Protein AF-A0A935EC02-F1 (afdb_monomer)

Nearest PDB structures (foldseek):
  7a0g-assembly1_HHH  TM=3.253E-01  e=3.287E+00  Serratia marcescens
  6h2f-assembly1_G  TM=3.301E-01  e=6.865E+00  Aeromonas hydrophila subsp. hydrophila AL09-71
  6grj-assembly1_C  TM=3.210E-01  e=6.865E+00  Aeromonas hydrophila
  6grj-assembly1_E  TM=2.570E-01  e=4.869E+00  Aeromonas hydrophila

Sequence (219 aa):
MSETTPDALFGVDVDRAKDALEWLWDHRDEIAHVAETLPSLLDSAGNSITAAGGGAHTAADLLIGTPERPGAKGLAEVAAKTLRSCEKELAELHELLDDLADRLDAINLPGVGTVFDQAAGKLRDGSARVDRVADGMHGVASTLTQLGGSLGEAAGGLRNAGDHLTDTGTTLRSLLADTPTAARTTTTRARPKPAPKAAPKAAAAGSVGSIGELLEQSD

Solvent-accessible surface area (backbone atoms only — not comparable to full-atom values): 12322 Å² total; per-residue (Å²): 133,84,84,79,77,77,72,61,68,90,83,45,59,56,67,61,52,46,52,52,48,52,49,47,61,75,42,41,67,60,50,49,50,47,67,65,46,48,58,60,51,39,44,52,49,14,51,50,35,27,50,50,8,53,48,26,37,51,54,16,36,52,25,54,25,52,102,90,42,77,10,56,20,45,51,26,45,50,52,20,52,51,33,55,50,51,30,50,55,38,51,53,49,32,53,53,32,48,55,49,20,54,54,34,63,66,52,82,48,92,95,50,42,72,60,32,49,52,50,21,51,52,30,50,57,47,30,62,49,42,51,55,50,28,54,50,33,48,54,50,21,50,51,27,44,51,48,23,50,55,33,46,53,52,20,51,52,28,34,54,52,10,51,54,29,31,52,50,11,49,49,45,39,45,61,58,71,70,48,79,74,76,78,83,84,75,92,75,83,92,87,84,88,82,82,90,83,81,85,87,82,88,85,92,87,80,84,91,80,81,88,83,88,89,88,82,83,90,133

Foldseek 3Di:
DDDDDQDCDPVDRVVVVVVVVVVCVVCVVVVVVCVVCVLVVLLVLLVVLLVLLVVLLVLLCQLQHDPVGGHLLSVLLVLLVVLLVVLVVLVVVLVVLQVQLVVLCVPDDPPCNVVSPVSSVVSNVVSVVSNVVSVVSNVSSVVSNVVSVVSNVSSVVSNVSSVVSNVSSVVSVVVSVPPPDPDPDDDDDDDDDDDDDDDDDDDDDDDDDDDDDDDDDDD

Radius of gyration: 40.29 Å; Cα contacts (8 Å, |Δi|>4): 163; chains: 1; bounding box: 96×38×130 Å

Secondary structure (DSSP, 8-state):
--------STTS-HHHHHHHHHHHHHTHHHHHHHHHHHHHHHHHHHHHHHHHHHHHHHHHHHHHEETTEE-HHHHHHHHHHHHHHHHHHHHHHHHHHHHHHHHHHT---TTTHHHHHHHHHHHHHHHHHHHHHHHHHHHHHHHHHHHHHHHHHHHHHHHHHHHHHHHHHHHHHHHHHSS---------------PPPPPPP-------------S----

Structure (mmCIF, N/CA/C/O backbone):
data_AF-A0A935EC02-F1
#
_entry.id   AF-A0A935EC02-F1
#
loop_
_atom_site.group_PDB
_atom_site.id
_atom_site.type_symbol
_atom_site.label_atom_id
_atom_site.label_alt_id
_atom_site.label_comp_id
_atom_site.label_asym_id
_atom_site.label_entity_id
_atom_site.label_seq_id
_atom_site.pdbx_PDB_ins_code
_atom_site.Cartn_x
_atom_site.Cartn_y
_atom_site.Cartn_z
_atom_site.occupancy
_atom_site.B_iso_or_equiv
_atom_site.auth_seq_id
_atom_site.auth_comp_id
_atom_site.auth_asym_id
_atom_site.auth_atom_id
_atom_site.pdbx_PDB_model_num
ATOM 1 N N . MET A 1 1 ? 9.956 -2.133 -82.306 1.00 39.41 1 MET A N 1
ATOM 2 C CA . MET A 1 1 ? 10.986 -1.364 -81.577 1.00 39.41 1 MET A CA 1
ATOM 3 C C . MET A 1 1 ? 11.121 -2.047 -80.235 1.00 39.41 1 MET A C 1
ATOM 5 O O . MET A 1 1 ? 10.101 -2.277 -79.606 1.00 39.41 1 MET A O 1
ATOM 9 N N . SER A 1 2 ? 12.321 -2.537 -79.947 1.00 43.03 2 SER A N 1
ATOM 10 C CA . SER A 1 2 ? 12.592 -3.607 -78.987 1.00 43.03 2 SER A CA 1
ATOM 11 C C . SER A 1 2 ? 12.220 -3.254 -77.549 1.00 43.03 2 SER A C 1
ATOM 13 O O . SER A 1 2 ? 12.630 -2.214 -77.043 1.00 43.03 2 SER A O 1
ATOM 15 N N . GLU A 1 3 ? 11.485 -4.160 -76.905 1.00 46.66 3 GLU A N 1
ATOM 16 C CA . GLU A 1 3 ? 11.366 -4.265 -75.453 1.00 46.66 3 GLU A CA 1
ATOM 17 C C . GLU A 1 3 ? 12.735 -4.644 -74.874 1.00 46.66 3 GLU A C 1
ATOM 19 O O . GLU A 1 3 ? 13.256 -5.729 -75.128 1.00 46.66 3 GLU A O 1
ATOM 24 N N . THR A 1 4 ? 13.344 -3.732 -74.123 1.00 48.00 4 THR A N 1
ATOM 25 C CA . THR A 1 4 ? 14.482 -4.019 -73.247 1.00 48.00 4 THR A CA 1
ATOM 26 C C . THR A 1 4 ? 13.940 -4.560 -71.931 1.00 48.00 4 THR A C 1
ATOM 28 O O . THR A 1 4 ? 13.484 -3.800 -71.080 1.00 48.00 4 THR A O 1
ATOM 31 N N . THR A 1 5 ? 13.963 -5.881 -71.775 1.00 52.72 5 THR A N 1
ATOM 32 C CA . THR A 1 5 ? 13.864 -6.544 -70.471 1.00 52.72 5 THR A CA 1
ATOM 33 C C . THR A 1 5 ? 15.008 -6.059 -69.576 1.00 52.72 5 THR A C 1
ATOM 35 O O . THR A 1 5 ? 16.161 -6.217 -69.985 1.00 52.72 5 THR A O 1
ATOM 38 N N . PRO A 1 6 ? 14.734 -5.474 -68.396 1.00 55.28 6 PRO A N 1
ATOM 39 C CA . PRO A 1 6 ? 15.788 -5.102 -67.466 1.00 55.28 6 PRO A CA 1
ATOM 40 C C . PRO A 1 6 ? 16.485 -6.365 -66.949 1.00 55.28 6 PRO A C 1
ATOM 42 O O . PRO A 1 6 ? 15.837 -7.355 -66.599 1.00 55.28 6 PRO A O 1
ATOM 45 N N . ASP A 1 7 ? 17.816 -6.321 -66.962 1.00 53.62 7 ASP A N 1
ATOM 46 C CA . ASP A 1 7 ? 18.735 -7.349 -66.479 1.00 53.62 7 ASP A CA 1
ATOM 47 C C . ASP A 1 7 ? 18.446 -7.694 -65.009 1.00 53.62 7 ASP A C 1
ATOM 49 O O . ASP A 1 7 ? 18.974 -7.089 -64.077 1.00 53.62 7 ASP A O 1
ATOM 53 N N . ALA A 1 8 ? 17.605 -8.701 -64.784 1.00 51.19 8 ALA A N 1
ATOM 54 C CA . ALA A 1 8 ? 17.437 -9.325 -63.482 1.00 51.19 8 ALA A CA 1
ATOM 55 C C . ALA A 1 8 ? 18.553 -10.360 -63.274 1.00 51.19 8 ALA A C 1
ATOM 57 O O . ALA A 1 8 ? 18.361 -11.561 -63.481 1.00 51.19 8 ALA A O 1
ATOM 58 N N . LEU A 1 9 ? 19.733 -9.910 -62.846 1.00 48.25 9 LEU A N 1
ATOM 59 C CA . LEU A 1 9 ? 20.768 -10.812 -62.346 1.00 48.25 9 LEU A CA 1
ATOM 60 C C . LEU A 1 9 ? 20.447 -11.133 -60.870 1.00 48.25 9 LEU A C 1
ATOM 62 O O . LEU A 1 9 ? 20.555 -10.274 -60.002 1.00 48.25 9 LEU A O 1
ATOM 66 N N . PHE A 1 10 ? 20.029 -12.372 -60.585 1.00 57.50 10 PHE A N 1
ATOM 67 C CA . PHE A 1 10 ? 19.713 -12.899 -59.238 1.00 57.50 10 PHE A CA 1
ATOM 68 C C . PHE A 1 10 ? 18.436 -12.380 -58.542 1.00 57.50 10 PHE A C 1
ATOM 70 O O . PHE A 1 10 ? 18.301 -12.523 -57.329 1.00 57.50 10 PHE A O 1
ATOM 77 N N . GLY A 1 11 ? 17.465 -11.831 -59.281 1.00 60.34 11 GLY A N 1
ATOM 78 C CA . GLY A 1 11 ? 16.185 -11.379 -58.701 1.00 60.34 11 GLY A CA 1
ATOM 79 C C . GLY A 1 11 ? 16.284 -10.091 -57.874 1.00 60.34 11 GLY A C 1
ATOM 80 O O . GLY A 1 11 ? 15.315 -9.698 -57.228 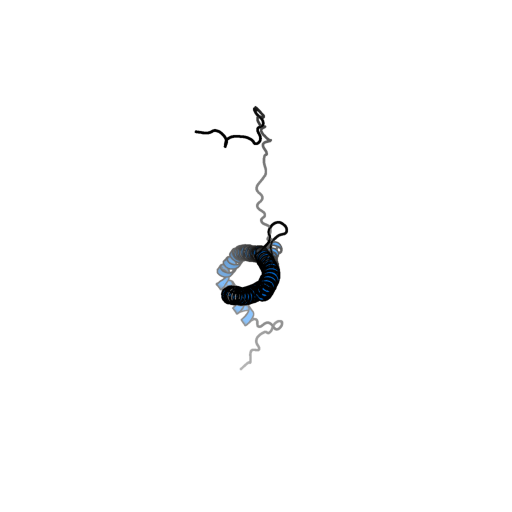1.00 60.34 11 GLY A O 1
ATOM 81 N N . VAL A 1 12 ? 17.441 -9.428 -57.918 1.00 65.94 12 VAL A N 1
ATOM 82 C CA . VAL A 1 12 ? 17.651 -8.079 -57.396 1.00 65.94 12 VAL A CA 1
ATOM 83 C C . VAL A 1 12 ? 17.699 -7.133 -58.587 1.00 65.94 12 VAL A C 1
ATOM 85 O O . VAL A 1 12 ? 18.470 -7.335 -59.522 1.00 65.94 12 VAL A O 1
ATOM 88 N N . ASP A 1 13 ? 16.837 -6.124 -58.558 1.00 84.12 13 ASP A N 1
ATOM 89 C CA . ASP A 1 13 ? 16.778 -5.072 -59.564 1.00 84.12 13 ASP A CA 1
ATOM 90 C C . ASP A 1 13 ? 18.067 -4.232 -59.497 1.00 84.12 13 ASP A C 1
ATOM 92 O O . ASP A 1 13 ? 18.371 -3.613 -58.471 1.00 84.12 13 ASP A O 1
ATOM 96 N N . VAL A 1 14 ? 18.870 -4.286 -60.562 1.00 80.44 14 VAL A N 1
ATOM 97 C CA . VAL A 1 14 ? 20.208 -3.676 -60.631 1.00 80.44 14 VAL A CA 1
ATOM 98 C C . VAL A 1 14 ? 20.132 -2.151 -60.563 1.00 80.44 14 VAL A C 1
ATOM 100 O O . VAL A 1 14 ? 21.032 -1.527 -59.996 1.00 80.44 14 VAL A O 1
ATOM 103 N N . ASP A 1 15 ? 19.055 -1.553 -61.073 1.00 84.56 15 ASP A N 1
ATOM 104 C CA . ASP A 1 15 ? 18.846 -0.108 -61.006 1.00 84.56 15 ASP A CA 1
ATOM 105 C C . ASP A 1 15 ? 18.498 0.305 -59.572 1.00 84.56 15 ASP A C 1
ATOM 107 O O . ASP A 1 15 ? 19.120 1.206 -59.016 1.00 84.56 15 ASP A O 1
ATOM 111 N N . ARG A 1 16 ? 17.653 -0.471 -58.883 1.00 78.38 16 ARG A N 1
ATOM 112 C CA . ARG A 1 16 ? 17.366 -0.259 -57.453 1.00 78.38 16 ARG A CA 1
ATOM 113 C C . ARG A 1 16 ? 18.595 -0.444 -56.558 1.00 78.38 16 ARG A C 1
ATOM 115 O O . ARG A 1 16 ? 18.730 0.235 -55.540 1.00 78.38 16 ARG A O 1
ATOM 122 N N . ALA A 1 17 ? 19.481 -1.379 -56.903 1.00 81.31 17 ALA A N 1
ATOM 123 C CA . ALA A 1 17 ? 20.734 -1.587 -56.183 1.00 81.31 17 ALA A CA 1
ATOM 124 C C . ALA A 1 17 ? 21.715 -0.421 -56.391 1.00 81.31 17 ALA A C 1
ATOM 126 O O . ALA A 1 17 ? 22.401 -0.034 -55.445 1.00 81.31 17 ALA A O 1
ATOM 127 N N . LYS A 1 18 ? 21.761 0.159 -57.598 1.00 85.69 18 LYS A N 1
ATOM 128 C CA . LYS A 1 18 ? 22.534 1.375 -57.884 1.00 85.69 18 LYS A CA 1
ATOM 129 C C . LYS A 1 18 ? 21.981 2.583 -57.146 1.00 85.69 18 LYS A C 1
ATOM 131 O O . LYS A 1 18 ? 22.763 3.249 -56.482 1.00 85.69 18 LYS A O 1
ATOM 136 N N . ASP A 1 19 ? 20.670 2.799 -57.178 1.00 87.38 19 ASP A N 1
ATOM 137 C CA . ASP A 1 19 ? 20.026 3.907 -56.467 1.00 87.38 19 ASP A CA 1
ATOM 138 C C . ASP A 1 19 ? 20.286 3.825 -54.955 1.00 87.38 19 ASP A C 1
ATOM 140 O O . ASP A 1 19 ? 20.611 4.821 -54.312 1.00 87.38 19 ASP A O 1
ATOM 144 N N . ALA A 1 20 ? 20.211 2.622 -54.372 1.00 81.12 20 ALA A N 1
ATOM 145 C CA . ALA A 1 20 ? 20.528 2.405 -52.962 1.00 81.12 20 ALA A CA 1
ATOM 146 C C . ALA A 1 20 ? 22.015 2.639 -52.646 1.00 81.12 20 ALA A C 1
ATOM 148 O O . ALA A 1 20 ? 22.341 3.145 -51.572 1.00 81.12 20 ALA A O 1
ATOM 149 N N . LEU A 1 21 ? 22.917 2.271 -53.561 1.00 85.69 21 LEU A N 1
ATOM 150 C CA . LEU A 1 21 ? 24.354 2.485 -53.405 1.00 85.69 21 LEU A CA 1
ATOM 151 C C . LEU A 1 21 ? 24.722 3.966 -53.540 1.00 85.69 21 LEU A C 1
ATOM 153 O O . LEU A 1 21 ? 25.536 4.460 -52.766 1.00 85.69 21 LEU A O 1
ATOM 157 N N . GLU A 1 22 ? 24.120 4.669 -54.496 1.00 88.62 22 GLU A N 1
ATOM 158 C CA . GLU A 1 22 ? 24.302 6.103 -54.704 1.00 88.62 22 GLU A CA 1
ATOM 159 C C . GLU A 1 22 ? 23.750 6.883 -53.510 1.00 88.62 22 GLU A C 1
ATOM 161 O O . GLU A 1 22 ? 24.447 7.732 -52.966 1.00 88.62 22 GLU A O 1
ATOM 166 N N . TRP A 1 23 ? 22.581 6.492 -52.995 1.00 86.69 23 TRP A N 1
ATOM 167 C CA . TRP A 1 23 ? 22.038 7.027 -51.749 1.00 86.69 23 TRP A CA 1
ATOM 168 C C . TRP A 1 23 ? 22.957 6.768 -50.546 1.00 86.69 23 TRP A C 1
ATOM 170 O O . TRP A 1 23 ? 23.248 7.695 -49.794 1.00 86.69 23 TRP A O 1
ATOM 180 N N . LEU A 1 24 ? 23.458 5.537 -50.370 1.00 86.88 24 LEU A N 1
ATOM 181 C CA . LEU A 1 24 ? 24.391 5.184 -49.289 1.00 86.88 24 LEU A CA 1
ATOM 182 C C . LEU A 1 24 ? 25.683 6.004 -49.377 1.00 86.88 24 LEU A C 1
ATOM 184 O O . LEU A 1 24 ? 26.244 6.396 -48.357 1.00 86.88 24 LEU A O 1
ATOM 188 N N . TRP A 1 25 ? 26.161 6.243 -50.597 1.00 88.62 25 TRP A N 1
ATOM 189 C CA . TRP A 1 25 ? 27.352 7.037 -50.853 1.00 88.62 25 TRP A CA 1
ATOM 190 C C . TRP A 1 25 ? 27.125 8.521 -50.549 1.00 88.62 25 TRP A C 1
ATOM 192 O O . TRP A 1 25 ? 27.979 9.148 -49.920 1.00 88.62 25 TRP A O 1
ATOM 202 N N . ASP A 1 26 ? 25.965 9.052 -50.933 1.00 92.62 26 ASP A N 1
ATOM 203 C CA . ASP A 1 26 ? 25.546 10.431 -50.665 1.00 92.62 26 ASP A CA 1
ATOM 204 C C . ASP A 1 26 ? 25.340 10.676 -49.157 1.00 92.62 26 ASP A C 1
ATOM 206 O O . ASP A 1 26 ? 25.728 11.713 -48.628 1.00 92.62 26 ASP A O 1
ATOM 210 N N . HIS A 1 27 ? 24.861 9.663 -48.423 1.00 91.94 27 HIS A N 1
ATOM 211 C CA . HIS A 1 27 ? 24.623 9.722 -46.972 1.00 91.94 27 HIS A CA 1
ATOM 212 C C . HIS A 1 27 ? 25.764 9.109 -46.140 1.00 91.94 27 HIS A C 1
ATOM 214 O O . HIS A 1 27 ? 25.619 8.912 -44.931 1.00 91.94 27 HIS A O 1
ATOM 220 N N . ARG A 1 28 ? 26.921 8.800 -46.746 1.00 89.69 28 ARG A N 1
ATOM 221 C CA . ARG A 1 28 ? 28.014 8.064 -46.077 1.00 89.69 28 ARG A CA 1
ATOM 222 C C . ARG A 1 28 ? 28.512 8.751 -44.805 1.00 89.69 28 ARG A C 1
ATOM 224 O O . ARG A 1 28 ? 28.850 8.074 -43.838 1.00 89.69 28 ARG A O 1
ATOM 231 N N . ASP A 1 29 ? 28.548 10.082 -44.811 1.00 87.81 29 ASP A N 1
ATOM 232 C CA . ASP A 1 29 ? 29.048 10.884 -43.694 1.00 87.81 29 ASP A CA 1
ATOM 233 C C . ASP A 1 29 ? 28.026 10.910 -42.536 1.00 87.81 29 ASP A C 1
ATOM 235 O O . ASP A 1 29 ? 28.409 10.832 -41.369 1.00 87.81 29 ASP A O 1
ATOM 239 N N . GLU A 1 30 ? 26.722 10.901 -42.838 1.00 88.69 30 GLU A N 1
ATOM 240 C CA . GLU A 1 30 ? 25.654 10.762 -41.836 1.00 88.69 30 GLU A CA 1
ATOM 241 C C . GLU A 1 30 ? 25.633 9.356 -41.228 1.00 88.69 30 GLU A C 1
ATOM 243 O O . GLU A 1 30 ? 25.519 9.198 -40.012 1.00 88.69 30 GLU A O 1
ATOM 248 N N . ILE A 1 31 ? 25.804 8.326 -42.060 1.00 86.38 31 ILE A N 1
ATOM 249 C CA . ILE A 1 31 ? 25.878 6.930 -41.615 1.00 86.38 31 ILE A CA 1
ATOM 250 C C . ILE A 1 31 ? 27.116 6.711 -40.743 1.00 86.38 31 ILE A C 1
ATOM 252 O O . ILE A 1 31 ? 27.020 6.045 -39.713 1.00 86.38 31 ILE A O 1
ATOM 256 N N . ALA A 1 32 ? 28.258 7.301 -41.106 1.00 85.62 32 ALA A N 1
ATOM 257 C CA . ALA A 1 32 ? 29.463 7.278 -40.283 1.00 85.62 32 ALA A CA 1
ATOM 258 C C . ALA A 1 32 ? 29.223 7.958 -38.927 1.00 85.62 32 ALA A C 1
ATOM 260 O O . ALA A 1 32 ? 29.520 7.374 -37.887 1.00 85.62 32 ALA A O 1
ATOM 261 N N . HIS A 1 33 ? 28.589 9.134 -38.918 1.00 88.50 33 HIS A N 1
ATOM 262 C CA . HIS A 1 33 ? 28.253 9.840 -37.683 1.00 88.50 33 HIS A CA 1
ATOM 263 C C . HIS A 1 33 ? 27.292 9.036 -36.791 1.00 88.50 33 HIS A C 1
ATOM 265 O O . HIS A 1 33 ? 27.469 8.971 -35.572 1.00 88.50 33 HIS A O 1
ATOM 271 N N . VAL A 1 34 ? 26.274 8.392 -37.370 1.00 85.81 34 VAL A N 1
ATOM 272 C CA . VAL A 1 34 ? 25.363 7.508 -36.629 1.00 85.81 34 VAL A CA 1
ATOM 273 C C . VAL A 1 34 ? 26.120 6.299 -36.088 1.00 85.81 34 VAL A C 1
ATOM 275 O O . VAL A 1 34 ? 25.976 5.997 -34.911 1.00 85.81 34 VAL A O 1
ATOM 278 N N . ALA A 1 35 ? 26.968 5.645 -36.881 1.00 84.94 35 ALA A N 1
ATOM 279 C CA . ALA A 1 35 ? 27.766 4.507 -36.425 1.00 84.94 35 ALA A CA 1
ATOM 280 C C . ALA A 1 35 ? 28.731 4.872 -35.278 1.00 84.94 35 ALA A C 1
ATOM 282 O O . ALA A 1 35 ? 28.966 4.049 -34.395 1.00 84.94 35 ALA A O 1
ATOM 283 N N . GLU A 1 36 ? 29.247 6.103 -35.250 1.00 88.94 36 GLU A N 1
ATOM 284 C CA . GLU A 1 36 ? 30.093 6.615 -34.165 1.00 88.94 36 GLU A CA 1
ATOM 285 C C . GLU A 1 36 ? 29.292 7.001 -32.912 1.00 88.94 36 GLU A C 1
ATOM 287 O O . GLU A 1 36 ? 29.730 6.757 -31.785 1.00 88.94 36 GLU A O 1
ATOM 292 N N . THR A 1 37 ? 28.103 7.582 -33.087 1.00 90.38 37 THR A N 1
ATOM 293 C CA . THR A 1 37 ? 27.307 8.136 -31.978 1.00 90.38 37 THR A CA 1
ATOM 294 C C . THR A 1 37 ? 26.403 7.087 -31.330 1.00 90.38 37 THR A C 1
ATOM 296 O O . THR A 1 37 ? 26.196 7.103 -30.113 1.00 90.38 37 THR A O 1
ATOM 299 N N . LEU A 1 38 ? 25.882 6.145 -32.117 1.00 90.62 38 LEU A N 1
ATOM 300 C CA . LEU A 1 38 ? 24.922 5.127 -31.696 1.00 90.62 38 LEU A CA 1
ATOM 301 C C . LEU A 1 38 ? 25.433 4.253 -30.542 1.00 90.62 38 LEU A C 1
ATOM 303 O O . LEU A 1 38 ? 24.661 4.052 -29.605 1.00 90.62 38 LEU A O 1
ATOM 307 N N . PRO A 1 39 ? 26.712 3.825 -30.502 1.00 90.06 39 PRO A N 1
ATOM 308 C CA . PRO A 1 39 ? 27.253 3.127 -29.346 1.00 90.06 39 PRO A CA 1
ATOM 309 C C . PRO A 1 39 ? 27.133 3.932 -28.043 1.00 90.06 39 PRO A C 1
ATOM 311 O O . PRO A 1 39 ? 26.668 3.425 -27.024 1.00 90.06 39 PRO A O 1
ATOM 314 N N . SER A 1 40 ? 27.489 5.218 -28.075 1.00 91.25 40 SER A N 1
ATOM 315 C CA . SER A 1 40 ? 27.428 6.074 -26.884 1.00 91.25 40 SER A CA 1
ATOM 316 C C . SER A 1 40 ? 25.989 6.327 -26.415 1.00 91.25 40 SER A C 1
ATOM 318 O O . SER A 1 40 ? 25.716 6.336 -25.214 1.00 91.25 40 SER A O 1
ATOM 320 N N . LEU A 1 41 ? 25.048 6.466 -27.357 1.00 92.31 41 LEU A N 1
ATOM 321 C CA . LEU A 1 41 ? 23.626 6.623 -27.057 1.00 92.31 41 LEU A CA 1
ATOM 322 C C . LEU A 1 41 ? 23.032 5.345 -26.472 1.00 92.31 41 LEU A C 1
ATOM 324 O O . LEU A 1 41 ? 22.267 5.424 -25.516 1.00 92.31 41 LEU A O 1
ATOM 328 N N . LEU A 1 42 ? 23.392 4.181 -27.014 1.00 92.19 42 LEU A N 1
ATOM 329 C CA . LEU A 1 42 ? 22.893 2.892 -26.545 1.00 92.19 42 LEU A CA 1
ATOM 330 C C . LEU A 1 42 ? 23.438 2.556 -25.149 1.00 92.19 42 LEU A C 1
ATOM 332 O O . LEU A 1 42 ? 22.700 2.027 -24.319 1.00 92.19 42 LEU A O 1
ATOM 336 N N . ASP A 1 43 ? 24.683 2.942 -24.853 1.00 91.56 43 ASP A N 1
ATOM 337 C CA . ASP A 1 43 ? 25.281 2.776 -23.525 1.00 91.56 43 ASP A CA 1
ATOM 338 C C . ASP A 1 43 ? 24.621 3.712 -22.505 1.00 91.56 43 ASP A C 1
ATOM 340 O O . ASP A 1 43 ? 24.196 3.285 -21.429 1.00 91.56 43 ASP A O 1
ATOM 344 N N . SER A 1 44 ? 24.436 4.985 -22.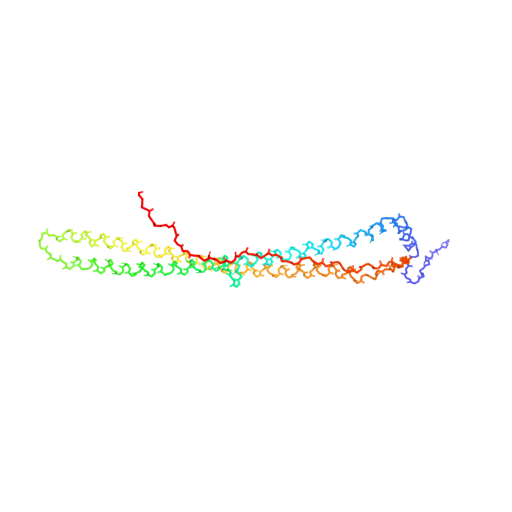872 1.00 94.00 44 SER A N 1
ATOM 345 C CA . SER A 1 44 ? 23.726 5.963 -22.043 1.00 94.00 44 SER A CA 1
ATOM 346 C C . SER A 1 44 ? 22.274 5.547 -21.782 1.00 94.00 44 SER A C 1
ATOM 348 O O . SER A 1 44 ? 21.820 5.560 -20.635 1.00 94.00 44 SER A O 1
ATOM 350 N N . ALA A 1 45 ? 21.561 5.106 -22.822 1.00 92.94 45 ALA A N 1
ATOM 351 C CA . ALA A 1 45 ? 20.197 4.605 -22.716 1.00 92.94 45 ALA A CA 1
ATOM 352 C C . ALA A 1 45 ? 20.132 3.350 -21.839 1.00 92.94 45 ALA A C 1
ATOM 354 O O . ALA A 1 45 ? 19.307 3.289 -20.930 1.00 92.94 45 ALA A O 1
ATOM 355 N N . GLY A 1 46 ? 21.030 2.382 -22.042 1.00 94.44 46 GLY A N 1
ATOM 356 C CA . GLY A 1 46 ? 21.103 1.168 -21.232 1.00 94.44 46 GLY A CA 1
ATOM 357 C C . GLY A 1 46 ? 21.389 1.457 -19.755 1.00 94.44 46 GLY A C 1
ATOM 358 O O . GLY A 1 46 ? 20.740 0.883 -18.874 1.00 94.44 46 GLY A O 1
ATOM 359 N N . ASN A 1 47 ? 22.291 2.400 -19.467 1.00 94.75 47 ASN A N 1
ATOM 360 C CA . ASN A 1 47 ? 22.565 2.882 -18.111 1.00 94.75 47 ASN A CA 1
ATOM 361 C C . ASN A 1 47 ? 21.342 3.559 -17.480 1.00 94.75 47 ASN A C 1
ATOM 363 O O . ASN A 1 47 ? 20.980 3.219 -16.354 1.00 94.75 47 ASN A O 1
ATOM 367 N N . SER A 1 48 ? 20.679 4.459 -18.210 1.00 96.75 48 SER A N 1
ATOM 368 C CA . SER A 1 48 ? 19.472 5.156 -17.747 1.00 96.75 48 SER A CA 1
ATOM 369 C C . SER A 1 48 ? 18.324 4.186 -17.456 1.00 96.75 48 SER A C 1
ATOM 371 O O . SER A 1 48 ? 17.720 4.230 -16.386 1.00 96.75 48 SER A O 1
ATOM 373 N N . ILE A 1 49 ? 18.073 3.241 -18.364 1.00 96.19 49 ILE A N 1
ATOM 374 C CA . ILE A 1 49 ? 17.028 2.222 -18.226 1.00 96.19 49 ILE A CA 1
ATOM 375 C C . ILE A 1 49 ? 17.322 1.290 -17.040 1.00 96.19 49 ILE A C 1
ATOM 377 O O . ILE A 1 49 ? 16.433 1.015 -16.237 1.00 96.19 49 ILE A O 1
ATOM 381 N N . THR A 1 50 ? 18.576 0.861 -16.870 1.00 95.75 50 THR A N 1
ATOM 382 C CA . THR A 1 50 ? 18.982 0.061 -15.700 1.00 95.75 50 THR A CA 1
ATOM 383 C C . THR A 1 50 ? 18.777 0.838 -14.399 1.00 95.75 50 THR A C 1
ATOM 385 O O . THR A 1 50 ? 18.281 0.291 -13.416 1.00 95.75 50 THR A O 1
ATOM 388 N N . ALA A 1 51 ? 19.131 2.127 -14.382 1.00 95.56 51 ALA A N 1
ATOM 389 C CA . ALA A 1 51 ? 18.930 2.984 -13.219 1.00 95.56 51 ALA A CA 1
ATOM 390 C C . ALA A 1 51 ? 17.438 3.169 -12.898 1.00 95.56 51 ALA A C 1
ATOM 392 O O . ALA A 1 51 ? 17.057 3.117 -11.729 1.00 95.56 51 ALA A O 1
ATOM 393 N N . ALA A 1 52 ? 16.586 3.315 -13.917 1.00 96.00 52 ALA A N 1
ATOM 394 C CA . ALA A 1 52 ? 15.136 3.336 -13.748 1.00 96.00 52 ALA A CA 1
ATOM 395 C C . ALA A 1 52 ? 14.617 2.014 -13.157 1.00 96.00 52 ALA A C 1
ATOM 397 O O . ALA A 1 52 ? 13.785 2.042 -12.251 1.00 96.00 52 ALA A O 1
ATOM 398 N N . GLY A 1 53 ? 15.163 0.875 -13.599 1.00 96.94 53 GLY A N 1
ATOM 399 C CA . GLY A 1 53 ? 14.866 -0.438 -13.026 1.00 96.94 53 GLY A CA 1
ATOM 400 C C . GLY A 1 53 ? 15.197 -0.519 -11.532 1.00 96.94 53 GLY A C 1
ATOM 401 O O . GLY A 1 53 ? 14.335 -0.842 -10.713 1.00 96.94 53 GLY A O 1
ATOM 402 N N . GLY A 1 54 ? 16.406 -0.105 -11.145 1.00 96.56 54 GLY A N 1
ATOM 403 C CA . GLY A 1 54 ? 16.806 -0.002 -9.735 1.00 96.56 54 GLY A CA 1
ATOM 404 C C . GLY A 1 54 ? 15.941 0.971 -8.920 1.00 96.56 54 GLY A C 1
ATOM 405 O O . GLY A 1 54 ? 15.615 0.703 -7.760 1.00 96.56 54 GLY A O 1
ATOM 406 N N . GLY A 1 55 ? 15.507 2.077 -9.531 1.00 96.81 55 GLY A N 1
ATOM 407 C CA . GLY A 1 55 ? 14.554 3.012 -8.936 1.00 96.81 55 GLY A CA 1
ATOM 408 C C . GLY A 1 55 ? 13.192 2.372 -8.655 1.00 96.81 55 GLY A C 1
ATOM 409 O O . GLY A 1 55 ? 12.632 2.577 -7.578 1.00 96.81 55 GLY A O 1
ATOM 410 N N . ALA A 1 56 ? 12.686 1.545 -9.574 1.00 97.44 56 ALA A N 1
ATOM 411 C CA . ALA A 1 56 ? 11.435 0.813 -9.394 1.00 97.44 56 ALA A CA 1
ATOM 412 C C . ALA A 1 56 ? 11.528 -0.229 -8.263 1.00 97.44 56 ALA A C 1
ATOM 414 O O . ALA A 1 56 ? 10.620 -0.302 -7.434 1.00 97.44 56 ALA A O 1
ATOM 415 N N . HIS A 1 57 ? 12.647 -0.957 -8.148 1.00 96.25 57 HIS A N 1
ATOM 416 C CA . HIS A 1 57 ? 12.895 -1.841 -6.998 1.00 96.25 57 HIS A CA 1
ATOM 417 C C . HIS A 1 57 ? 12.936 -1.073 -5.680 1.00 96.25 57 HIS A C 1
ATOM 419 O O . HIS A 1 57 ? 12.285 -1.472 -4.720 1.00 96.25 57 HIS A O 1
ATOM 425 N N . THR A 1 58 ? 13.633 0.064 -5.650 1.00 95.62 58 THR A N 1
ATOM 426 C CA . THR A 1 58 ? 13.700 0.913 -4.453 1.00 95.62 58 THR A CA 1
ATOM 427 C C . THR A 1 58 ? 12.307 1.402 -4.053 1.00 95.62 58 THR A C 1
ATOM 429 O O . THR A 1 58 ? 11.941 1.348 -2.882 1.00 95.62 58 THR A O 1
ATOM 432 N N . ALA A 1 59 ? 11.496 1.844 -5.018 1.00 96.25 59 ALA A N 1
ATOM 433 C CA . ALA A 1 59 ? 10.119 2.254 -4.765 1.00 96.25 59 ALA A CA 1
ATOM 434 C C . ALA A 1 59 ? 9.269 1.095 -4.223 1.00 96.25 59 ALA A C 1
ATOM 436 O O . ALA A 1 59 ? 8.527 1.280 -3.261 1.00 96.25 59 ALA A O 1
ATOM 437 N N . ALA A 1 60 ? 9.406 -0.107 -4.786 1.00 96.56 60 ALA A N 1
ATOM 438 C CA . ALA A 1 60 ? 8.722 -1.285 -4.272 1.00 96.56 60 ALA A CA 1
ATOM 439 C C . ALA A 1 60 ? 9.143 -1.616 -2.832 1.00 96.56 60 ALA A C 1
ATOM 441 O O . ALA A 1 60 ? 8.283 -1.867 -1.988 1.00 96.56 60 ALA A O 1
ATOM 442 N N . ASP A 1 61 ? 10.439 -1.549 -2.529 1.00 95.56 61 ASP A N 1
ATOM 443 C CA . ASP A 1 61 ? 10.978 -1.796 -1.191 1.00 95.56 61 ASP A CA 1
ATOM 444 C C . ASP A 1 61 ? 10.485 -0.764 -0.168 1.00 95.56 61 ASP A C 1
ATOM 446 O O . ASP A 1 61 ? 10.236 -1.116 0.980 1.00 95.56 61 ASP A O 1
ATOM 450 N N . LEU A 1 62 ? 10.248 0.492 -0.562 1.00 95.81 62 LEU A N 1
ATOM 451 C CA . LEU A 1 62 ? 9.603 1.481 0.316 1.00 95.81 62 LEU A CA 1
ATOM 452 C C . LEU A 1 62 ? 8.148 1.109 0.645 1.00 95.81 62 LEU A C 1
ATOM 454 O O . LEU A 1 62 ? 7.668 1.357 1.756 1.00 95.81 62 LEU A O 1
ATOM 458 N N . LEU A 1 63 ? 7.431 0.514 -0.310 1.00 96.44 63 LEU A N 1
ATOM 459 C CA . LEU A 1 63 ? 6.028 0.142 -0.134 1.00 96.44 63 LEU A CA 1
ATOM 460 C C . LEU A 1 63 ? 5.871 -1.114 0.723 1.00 96.44 63 LEU A C 1
ATOM 462 O O . LEU A 1 63 ? 5.049 -1.116 1.639 1.00 96.44 63 LEU A O 1
ATOM 466 N N . ILE A 1 64 ? 6.647 -2.170 0.468 1.00 94.94 64 ILE A N 1
ATOM 467 C CA . ILE A 1 64 ? 6.521 -3.430 1.224 1.00 94.94 64 ILE A CA 1
ATOM 468 C C . ILE A 1 64 ? 7.450 -3.514 2.432 1.00 94.94 64 ILE A C 1
ATOM 470 O O . ILE A 1 64 ? 7.150 -4.232 3.383 1.00 94.94 64 ILE A O 1
ATOM 474 N N . GLY A 1 65 ? 8.529 -2.743 2.426 1.00 92.19 65 GLY A N 1
ATOM 475 C CA . GLY A 1 65 ? 9.581 -2.783 3.426 1.00 92.19 65 GLY A CA 1
ATOM 476 C C . GLY A 1 65 ? 10.765 -3.637 3.006 1.00 92.19 65 GLY A C 1
ATOM 477 O O . GLY A 1 65 ? 10.711 -4.444 2.077 1.00 92.19 65 GLY A O 1
ATOM 478 N N . THR A 1 66 ? 11.838 -3.471 3.763 1.00 88.88 66 THR A N 1
ATOM 479 C CA . THR A 1 66 ? 13.011 -4.340 3.734 1.00 88.88 66 THR A CA 1
ATOM 480 C C . THR A 1 66 ? 13.015 -5.209 4.997 1.00 88.88 66 THR A C 1
ATOM 482 O O . THR A 1 66 ? 12.259 -4.938 5.934 1.00 88.88 66 THR A O 1
ATOM 485 N N . PRO A 1 67 ? 13.873 -6.240 5.086 1.00 82.75 67 PRO A N 1
ATOM 486 C CA . PRO A 1 67 ? 14.002 -7.042 6.307 1.00 82.75 67 PRO A CA 1
ATOM 487 C C . PRO A 1 67 ? 14.320 -6.216 7.567 1.00 82.75 67 PRO A C 1
ATOM 489 O O . PRO A 1 67 ? 14.045 -6.649 8.680 1.00 82.75 67 PRO A O 1
ATOM 492 N N . GLU A 1 68 ? 14.896 -5.026 7.391 1.00 89.62 68 GLU A N 1
ATOM 493 C CA . GLU A 1 68 ? 15.353 -4.143 8.467 1.00 89.62 68 GLU A CA 1
ATOM 494 C C . GLU A 1 68 ? 14.334 -3.052 8.817 1.00 89.62 68 GLU A C 1
ATOM 496 O O . GLU A 1 68 ? 14.373 -2.507 9.922 1.00 89.62 68 GLU A O 1
ATOM 501 N N . ARG A 1 69 ? 13.445 -2.686 7.880 1.00 89.56 69 ARG A N 1
ATOM 502 C CA . ARG A 1 69 ? 12.488 -1.587 8.056 1.00 89.56 69 ARG A CA 1
ATOM 503 C C . ARG A 1 69 ? 11.125 -1.913 7.447 1.00 89.56 69 ARG A C 1
ATOM 505 O O . ARG A 1 69 ? 11.054 -2.187 6.248 1.00 89.56 69 ARG A O 1
ATOM 512 N N . PRO A 1 70 ? 10.031 -1.804 8.225 1.00 90.12 70 PRO A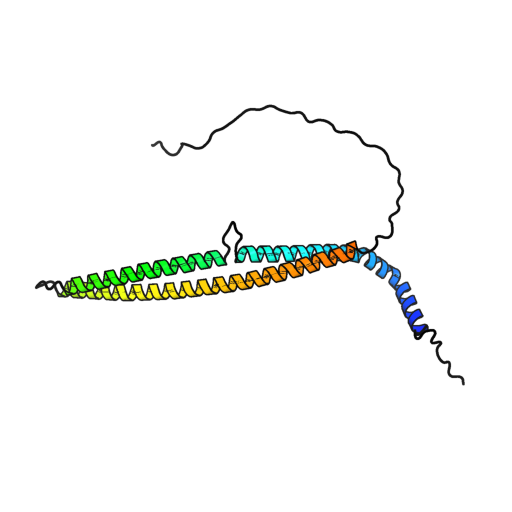 N 1
ATOM 513 C CA . PRO A 1 70 ? 8.690 -1.970 7.684 1.00 90.12 70 PRO A CA 1
ATOM 514 C C . PRO A 1 70 ? 8.391 -0.872 6.659 1.00 90.12 70 PRO A C 1
ATOM 516 O O . PRO A 1 70 ? 8.658 0.306 6.900 1.00 90.12 70 PRO A O 1
ATOM 519 N N . GLY A 1 71 ? 7.826 -1.268 5.519 1.00 94.94 71 GLY A N 1
ATOM 520 C CA . GLY A 1 71 ? 7.337 -0.338 4.504 1.00 94.94 71 GLY A CA 1
ATOM 521 C C . GLY A 1 71 ? 5.928 0.153 4.811 1.00 94.94 71 GLY A C 1
ATOM 522 O O . GLY A 1 71 ? 5.327 -0.207 5.829 1.00 94.94 71 GLY A O 1
ATOM 523 N N . ALA A 1 72 ? 5.370 0.938 3.892 1.00 94.94 72 ALA A N 1
ATOM 524 C CA . ALA A 1 72 ? 4.012 1.474 4.005 1.00 94.94 72 ALA A CA 1
ATOM 525 C C . ALA A 1 72 ? 2.954 0.387 4.285 1.00 94.94 72 ALA A C 1
ATOM 527 O O . ALA A 1 72 ? 2.078 0.582 5.128 1.00 94.94 72 ALA A O 1
ATOM 528 N N . LYS A 1 73 ? 3.070 -0.783 3.643 1.00 94.88 73 LYS A N 1
ATOM 529 C CA . LYS A 1 73 ? 2.203 -1.944 3.886 1.00 94.88 73 LYS A CA 1
ATOM 530 C C . LYS A 1 73 ? 2.290 -2.422 5.337 1.00 94.88 73 LYS A C 1
ATOM 532 O O . LYS A 1 73 ? 1.262 -2.572 5.989 1.00 94.88 73 LYS A O 1
ATOM 537 N N . GLY A 1 74 ? 3.504 -2.633 5.846 1.00 92.81 74 GLY A N 1
ATOM 538 C CA . GLY A 1 74 ? 3.712 -3.097 7.219 1.00 92.81 74 GLY A CA 1
ATOM 539 C C . GLY A 1 74 ? 3.174 -2.103 8.250 1.00 92.81 74 GLY A C 1
ATOM 540 O O . GLY A 1 74 ? 2.547 -2.501 9.228 1.00 92.81 74 GLY A O 1
ATOM 541 N N . LEU A 1 75 ? 3.341 -0.801 8.003 1.00 94.88 75 LEU A N 1
ATOM 542 C CA . LEU A 1 75 ? 2.766 0.246 8.852 1.00 94.88 75 LEU A CA 1
ATOM 543 C C . LEU A 1 75 ? 1.231 0.228 8.836 1.00 94.88 75 LEU A C 1
ATOM 545 O O . LEU A 1 75 ? 0.614 0.339 9.895 1.00 94.88 75 LEU A O 1
ATOM 549 N N . ALA A 1 76 ? 0.613 0.047 7.665 1.00 95.00 76 ALA A N 1
ATOM 550 C CA . ALA A 1 76 ? -0.840 -0.069 7.545 1.00 95.00 76 ALA A CA 1
ATOM 551 C C . ALA A 1 76 ? -1.380 -1.307 8.283 1.00 95.00 76 ALA A C 1
ATOM 553 O O . ALA A 1 76 ? -2.390 -1.217 8.980 1.00 95.00 76 ALA A O 1
ATOM 554 N N . GLU A 1 77 ? -0.683 -2.443 8.200 1.00 94.06 77 GLU A N 1
ATOM 555 C CA . GLU A 1 77 ? -1.032 -3.668 8.930 1.00 94.06 77 GLU A CA 1
ATOM 556 C C . GLU A 1 77 ? -0.921 -3.489 10.450 1.00 94.06 77 GLU A C 1
ATOM 558 O O . GLU A 1 77 ? -1.821 -3.904 11.187 1.00 94.06 77 GLU A O 1
ATOM 563 N N . VAL A 1 78 ? 0.144 -2.836 10.930 1.00 95.69 78 VAL A N 1
ATOM 564 C CA . VAL A 1 78 ? 0.311 -2.514 12.356 1.00 95.69 78 VAL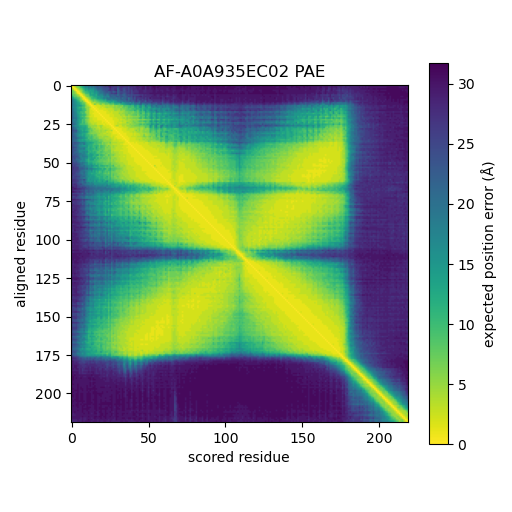 A CA 1
ATOM 565 C C . VAL A 1 78 ? -0.805 -1.587 12.827 1.00 95.69 78 VAL A C 1
ATOM 567 O O . VAL A 1 78 ? -1.444 -1.883 13.833 1.00 95.69 78 VAL A O 1
ATOM 570 N N . ALA A 1 79 ? -1.094 -0.515 12.089 1.00 94.81 79 ALA A N 1
ATOM 571 C CA . ALA A 1 79 ? -2.171 0.409 12.429 1.00 94.81 79 ALA A CA 1
ATOM 572 C C . ALA A 1 79 ? -3.538 -0.296 12.465 1.00 94.81 79 ALA A C 1
ATOM 574 O O . ALA A 1 79 ? -4.280 -0.144 13.435 1.00 94.81 79 ALA A O 1
ATOM 575 N N . ALA A 1 80 ? -3.845 -1.136 11.471 1.00 95.56 80 ALA A N 1
ATOM 576 C CA . ALA A 1 80 ? -5.070 -1.933 11.453 1.00 95.56 80 ALA A CA 1
ATOM 577 C C . ALA A 1 80 ? -5.161 -2.877 12.662 1.00 95.56 80 ALA A C 1
ATOM 579 O O . ALA A 1 80 ? -6.222 -3.016 13.266 1.00 95.56 80 ALA A O 1
ATOM 580 N N . LYS A 1 81 ? -4.050 -3.520 13.040 1.00 95.56 81 LYS A N 1
ATOM 581 C CA . LYS A 1 81 ? -4.001 -4.393 14.217 1.00 95.56 81 LYS A CA 1
ATOM 582 C C . LYS A 1 81 ? -4.224 -3.611 15.510 1.00 95.56 81 LYS A C 1
ATOM 584 O O . LYS A 1 81 ? -5.007 -4.063 16.336 1.00 95.56 81 LYS A O 1
ATOM 589 N N . THR A 1 82 ? -3.586 -2.454 15.666 1.00 96.81 82 THR A N 1
ATOM 590 C CA . THR A 1 82 ? -3.768 -1.585 16.835 1.00 96.81 82 THR A CA 1
ATOM 591 C C . THR A 1 82 ? -5.217 -1.130 16.964 1.00 96.81 82 THR A C 1
ATOM 593 O O . THR A 1 82 ? -5.784 -1.233 18.045 1.00 96.81 82 THR A O 1
ATOM 596 N N . LEU A 1 83 ? -5.854 -0.716 15.865 1.00 95.31 83 LEU A N 1
ATOM 597 C CA . LEU A 1 83 ? -7.264 -0.321 15.883 1.00 95.31 83 LEU A CA 1
ATOM 598 C C . LEU A 1 83 ? -8.190 -1.466 16.307 1.00 95.31 83 LEU A C 1
ATOM 600 O O . LEU A 1 83 ? -9.081 -1.236 17.115 1.00 95.31 83 LEU A O 1
ATOM 604 N N . ARG A 1 84 ? -7.946 -2.699 15.839 1.00 93.81 84 ARG A N 1
ATOM 605 C CA . ARG A 1 84 ? -8.698 -3.884 16.299 1.00 93.81 84 ARG A CA 1
ATOM 606 C C . ARG A 1 84 ? -8.453 -4.219 17.770 1.00 93.81 84 ARG A C 1
ATOM 608 O O . ARG A 1 84 ? -9.312 -4.819 18.405 1.00 93.81 84 ARG A O 1
ATOM 615 N N . SER A 1 85 ? -7.277 -3.907 18.314 1.00 95.81 85 SER A N 1
ATOM 616 C CA . SER A 1 85 ? -7.036 -4.058 19.754 1.00 95.81 85 SER A CA 1
ATOM 617 C C . SER A 1 85 ? -7.847 -3.037 20.544 1.00 95.81 85 SER A C 1
ATOM 619 O O . SER A 1 85 ? -8.540 -3.416 21.479 1.00 95.81 85 SER A O 1
ATOM 621 N N . CYS A 1 86 ? -7.834 -1.771 20.126 1.00 92.88 86 CYS A N 1
ATOM 622 C CA . CYS A 1 86 ? -8.644 -0.737 20.761 1.00 92.88 86 CYS A CA 1
ATOM 623 C C . CYS A 1 86 ? -10.151 -1.018 20.643 1.00 92.88 86 CYS A C 1
ATOM 625 O O . CYS A 1 86 ? -10.883 -0.769 21.588 1.00 92.88 86 CYS A O 1
ATOM 627 N N . GLU A 1 87 ? -10.619 -1.573 19.519 1.00 93.38 87 GLU A N 1
ATOM 628 C CA . GLU A 1 87 ? -12.003 -2.046 19.350 1.00 93.38 87 GLU A CA 1
ATOM 629 C C . GLU A 1 87 ? -12.398 -3.035 20.458 1.00 93.38 87 GLU A C 1
ATOM 631 O O . GLU A 1 87 ? -13.465 -2.901 21.050 1.00 93.38 87 GLU A O 1
ATOM 636 N N . LYS A 1 88 ? -11.516 -3.984 20.798 1.00 91.75 88 LYS A N 1
ATOM 637 C CA . LYS A 1 88 ? -11.760 -4.942 21.889 1.00 91.75 88 LYS A CA 1
ATOM 638 C C . LYS A 1 88 ? -11.797 -4.271 23.256 1.00 91.75 88 LYS A C 1
ATOM 640 O O . LYS A 1 88 ? -12.692 -4.560 24.036 1.00 91.75 88 LYS A O 1
ATOM 645 N N . GLU A 1 89 ? -10.867 -3.357 23.526 1.00 94.81 89 GLU A N 1
ATOM 646 C CA . GLU A 1 89 ? -10.857 -2.593 24.782 1.00 94.81 89 GLU A CA 1
ATOM 647 C C . GLU A 1 89 ? -12.130 -1.740 24.937 1.00 94.81 89 GLU A C 1
ATOM 649 O O . GLU A 1 89 ? -12.660 -1.602 26.037 1.00 94.81 89 GLU A O 1
ATOM 654 N N . LEU A 1 90 ? -12.660 -1.192 23.837 1.00 92.94 90 LEU A N 1
ATOM 655 C CA . LEU A 1 90 ? -13.930 -0.464 23.841 1.00 92.94 90 LEU A CA 1
ATOM 656 C C . LEU A 1 90 ? -15.135 -1.388 24.062 1.00 92.94 90 LEU A C 1
ATOM 658 O O . LEU A 1 90 ? -16.065 -0.987 24.756 1.00 92.94 90 LEU A O 1
ATOM 662 N N . ALA A 1 91 ? -15.115 -2.612 23.530 1.00 89.75 91 ALA A N 1
ATOM 663 C CA . ALA A 1 91 ? -16.152 -3.605 23.808 1.00 89.75 91 ALA A CA 1
ATOM 664 C C . ALA A 1 91 ? -16.157 -4.022 25.292 1.00 89.75 91 ALA A C 1
ATOM 666 O O . ALA A 1 91 ? -17.212 -4.065 25.916 1.00 89.75 91 ALA A O 1
ATOM 667 N N . GLU A 1 92 ? -14.983 -4.232 25.892 1.00 92.81 92 GLU A N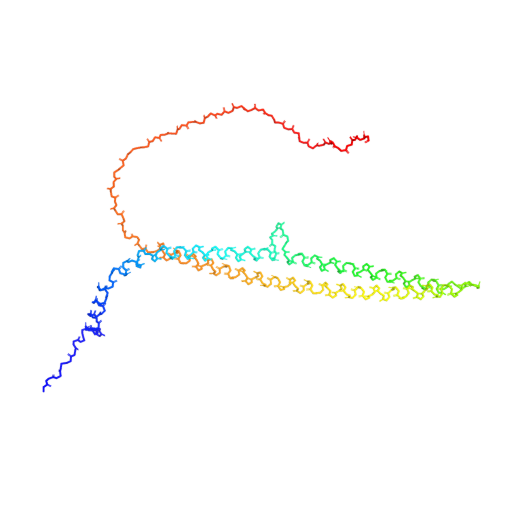 1
ATOM 668 C CA . GLU A 1 92 ? -14.863 -4.494 27.335 1.00 92.81 92 GLU A CA 1
ATOM 669 C C . GLU A 1 92 ? -15.361 -3.300 28.169 1.00 92.81 92 GLU A C 1
ATOM 671 O O . GLU A 1 92 ? -16.050 -3.471 29.174 1.00 92.81 92 GLU A O 1
ATOM 676 N N . LEU A 1 93 ? -15.062 -2.068 27.738 1.00 92.62 93 LEU A N 1
ATOM 677 C CA . LEU A 1 93 ? -15.596 -0.866 28.376 1.00 92.62 93 LEU A CA 1
ATOM 678 C C . LEU A 1 93 ? -17.126 -0.801 28.282 1.00 92.62 93 LEU A C 1
ATOM 680 O O . LEU A 1 93 ? -17.761 -0.428 29.265 1.00 92.62 93 LEU A O 1
ATOM 684 N N . HIS A 1 94 ? -17.715 -1.150 27.134 1.00 89.88 94 HIS A N 1
ATOM 685 C CA . HIS A 1 94 ? -19.168 -1.211 26.968 1.00 89.88 94 HIS A CA 1
ATOM 686 C C . HIS A 1 94 ? -19.801 -2.157 27.996 1.00 89.88 94 HIS A C 1
ATOM 688 O O . HIS A 1 94 ? -20.725 -1.755 28.701 1.00 89.88 94 HIS A O 1
ATOM 694 N N . GLU A 1 95 ? -19.271 -3.376 28.135 1.00 90.81 95 GLU A N 1
ATOM 695 C CA . GLU A 1 95 ? -19.771 -4.360 29.105 1.00 90.81 95 GLU A CA 1
ATOM 696 C C . GLU A 1 95 ? -19.705 -3.823 30.544 1.00 90.81 95 GLU A C 1
ATOM 698 O O . GLU A 1 95 ? -20.663 -3.949 31.303 1.00 90.81 95 GLU A O 1
ATOM 703 N N . LEU A 1 96 ? -18.619 -3.134 30.910 1.00 94.44 96 LEU A N 1
ATOM 704 C CA . LEU A 1 96 ? -18.481 -2.519 32.234 1.00 94.44 96 LEU A CA 1
ATOM 705 C C . LEU A 1 96 ? -19.479 -1.377 32.481 1.00 94.44 96 LEU A C 1
ATOM 707 O O . LEU A 1 96 ? -19.933 -1.194 33.615 1.00 94.44 96 LEU A O 1
ATOM 711 N N . LEU A 1 97 ? -19.790 -0.574 31.457 1.00 91.44 97 LEU A N 1
ATOM 712 C CA . LEU A 1 97 ? -20.768 0.512 31.569 1.00 91.44 97 LEU A CA 1
ATOM 713 C C . LEU A 1 97 ? -22.191 -0.037 31.716 1.00 91.44 97 LEU A C 1
ATOM 715 O O . LEU A 1 97 ? -22.962 0.522 32.498 1.00 91.44 97 LEU A O 1
ATOM 719 N N . ASP A 1 98 ? -22.515 -1.123 31.014 1.00 89.00 98 ASP A N 1
ATOM 720 C CA . ASP A 1 98 ? -23.821 -1.782 31.096 1.00 89.00 98 ASP A CA 1
ATOM 721 C C . ASP A 1 98 ? -24.004 -2.474 32.459 1.00 89.00 98 ASP A C 1
ATOM 723 O O . ASP A 1 98 ? -24.977 -2.205 33.166 1.00 89.00 98 ASP A O 1
ATOM 727 N N . ASP A 1 99 ? -22.989 -3.209 32.929 1.00 91.25 99 ASP A N 1
ATOM 728 C CA . ASP A 1 99 ? -22.951 -3.794 34.278 1.00 91.25 99 ASP A CA 1
ATOM 729 C C . ASP A 1 99 ? -23.127 -2.735 35.379 1.00 91.25 99 ASP A C 1
ATOM 731 O O . ASP A 1 99 ? -23.780 -2.966 36.405 1.00 91.25 99 ASP A O 1
ATOM 735 N N . LEU A 1 100 ? -22.509 -1.561 35.208 1.00 90.25 100 LEU A N 1
ATOM 736 C CA . LEU A 1 100 ? -22.647 -0.460 36.154 1.00 90.25 100 LEU A CA 1
ATOM 737 C C . LEU A 1 100 ? -24.052 0.148 36.101 1.00 90.25 100 LEU A C 1
ATOM 739 O O . LEU A 1 100 ? -24.605 0.451 37.160 1.00 90.25 100 LEU A O 1
ATOM 743 N N . ALA A 1 101 ? -24.635 0.315 34.912 1.00 87.12 101 ALA A N 1
ATOM 744 C CA . ALA A 1 101 ? -26.004 0.799 34.757 1.00 87.12 101 ALA A CA 1
ATOM 745 C C . ALA A 1 101 ? -27.004 -0.142 35.443 1.00 87.12 101 ALA A C 1
ATOM 747 O O . ALA A 1 101 ? -27.829 0.320 36.230 1.00 87.12 101 ALA A O 1
ATOM 748 N N . ASP A 1 102 ? -26.867 -1.452 35.244 1.00 87.00 102 ASP A N 1
ATOM 749 C CA . ASP A 1 102 ? -27.739 -2.458 35.853 1.00 87.00 102 ASP A CA 1
ATOM 750 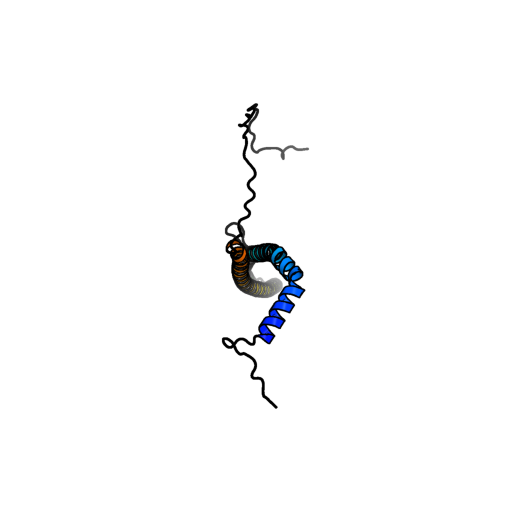C C . ASP A 1 102 ? -27.601 -2.506 37.379 1.00 87.00 102 ASP A C 1
ATOM 752 O O . ASP A 1 102 ? -28.589 -2.638 38.108 1.00 87.00 102 ASP A O 1
ATOM 756 N N . ARG A 1 103 ? -26.382 -2.324 37.901 1.00 88.31 103 ARG A N 1
ATOM 757 C CA . ARG A 1 103 ? -26.163 -2.183 39.348 1.00 88.31 103 ARG A CA 1
ATOM 758 C C . ARG A 1 103 ? -26.805 -0.920 39.909 1.00 88.31 103 ARG A C 1
ATOM 760 O O . ARG A 1 103 ? -27.281 -0.970 41.038 1.00 88.31 103 ARG A O 1
ATOM 767 N N . LEU A 1 104 ? -26.807 0.192 39.173 1.00 86.31 104 LEU A N 1
ATOM 768 C CA . LEU A 1 104 ? -27.471 1.425 39.608 1.00 86.31 104 LEU A CA 1
ATOM 769 C C . LEU A 1 104 ? -28.997 1.276 39.578 1.00 86.31 104 LEU A C 1
ATOM 771 O O . LEU A 1 104 ? -29.635 1.665 40.553 1.00 86.31 104 LEU A O 1
ATOM 775 N N . ASP A 1 105 ? -29.558 0.639 38.546 1.00 81.81 105 ASP A N 1
ATOM 776 C CA . ASP A 1 105 ? -30.994 0.318 38.461 1.00 81.81 105 ASP A CA 1
ATOM 777 C C . ASP A 1 105 ? -31.438 -0.612 39.610 1.00 81.81 105 ASP A C 1
ATOM 779 O O . ASP A 1 105 ? -32.551 -0.505 40.128 1.00 81.81 105 ASP A O 1
ATOM 783 N N . ALA A 1 106 ? -30.558 -1.509 40.070 1.00 82.75 106 ALA A N 1
ATOM 784 C CA . ALA A 1 106 ? -30.836 -2.397 41.200 1.00 82.75 106 ALA A CA 1
ATOM 785 C C . ALA A 1 106 ? -30.840 -1.689 42.574 1.00 82.75 106 ALA A C 1
ATOM 787 O O . ALA A 1 106 ? -31.365 -2.240 43.551 1.00 82.75 106 ALA A O 1
ATOM 788 N N . ILE A 1 107 ? -30.271 -0.481 42.692 1.00 80.12 107 ILE A N 1
ATOM 789 C CA . ILE A 1 107 ? -30.221 0.282 43.949 1.00 80.12 107 ILE A CA 1
ATOM 790 C C . ILE A 1 107 ? -31.559 1.004 44.156 1.00 80.12 107 ILE A C 1
ATOM 792 O O . ILE A 1 107 ? -31.733 2.186 43.871 1.00 80.12 107 ILE A O 1
ATOM 796 N N . ASN A 1 108 ? -32.523 0.287 44.731 1.00 63.78 108 ASN A N 1
ATOM 797 C CA . ASN A 1 108 ? -33.822 0.851 45.086 1.00 63.78 108 ASN A CA 1
ATOM 798 C C . ASN A 1 108 ? -33.794 1.467 46.500 1.00 63.78 108 ASN A C 1
ATOM 800 O O . ASN A 1 108 ? -34.259 0.858 47.467 1.00 63.78 108 ASN A O 1
ATOM 804 N N . LEU A 1 109 ? -33.208 2.666 46.641 1.00 67.56 109 LEU A N 1
ATOM 805 C CA . LEU A 1 109 ? -33.293 3.453 47.880 1.00 67.56 109 LEU A CA 1
ATOM 806 C C . LEU A 1 109 ? -34.423 4.502 47.810 1.00 67.56 109 LEU A C 1
ATOM 808 O O . LEU A 1 109 ? -34.461 5.319 46.881 1.00 67.56 109 LEU A O 1
ATOM 812 N N . PRO A 1 110 ? -35.312 4.561 48.822 1.00 59.09 110 PRO A N 1
ATOM 813 C CA . PRO A 1 110 ? -36.386 5.547 48.863 1.00 59.09 110 PRO A CA 1
ATOM 814 C C . PRO A 1 110 ? -35.824 6.977 48.941 1.00 59.09 110 PRO A C 1
ATOM 816 O O . PRO A 1 110 ? -35.053 7.306 49.839 1.00 59.09 110 PRO A O 1
ATOM 819 N N . GLY A 1 111 ? -36.229 7.830 47.993 1.00 67.06 111 GLY A N 1
ATOM 820 C CA . GLY A 1 111 ? -35.855 9.252 47.919 1.00 67.06 111 GLY A CA 1
ATOM 821 C C . GLY A 1 111 ? -34.715 9.600 46.953 1.00 67.06 111 GLY A C 1
ATOM 822 O O . GLY A 1 111 ? -34.505 10.780 46.692 1.00 67.06 111 GLY A O 1
ATOM 823 N N . VAL A 1 112 ? -34.013 8.608 46.392 1.00 70.38 112 VAL A N 1
ATOM 824 C CA . VAL A 1 112 ? -32.870 8.819 45.472 1.00 70.38 112 VAL A CA 1
ATOM 825 C C . VAL A 1 112 ? -32.965 8.045 44.151 1.00 70.38 112 VAL A C 1
ATOM 827 O O . VAL A 1 112 ? -32.129 8.260 43.278 1.00 70.38 112 VAL A O 1
ATOM 830 N N . GLY A 1 113 ? -33.994 7.206 43.964 1.00 71.50 113 GLY A N 1
ATOM 831 C CA . GLY A 1 113 ? -34.175 6.384 42.755 1.00 71.50 113 GLY A CA 1
ATOM 832 C C . GLY A 1 113 ? -34.086 7.169 41.440 1.00 71.50 113 GLY A C 1
ATOM 833 O O . GLY A 1 113 ? -33.356 6.773 40.546 1.00 71.50 113 GLY A O 1
ATOM 834 N N . THR A 1 114 ? -34.673 8.368 41.368 1.00 77.31 114 THR A N 1
ATOM 835 C CA . THR A 1 114 ? -34.644 9.196 40.146 1.00 77.31 114 THR A CA 1
ATOM 836 C C . THR A 1 114 ? -33.241 9.647 39.727 1.00 77.31 114 THR A C 1
ATOM 838 O O . THR A 1 114 ? -32.992 9.871 38.542 1.00 77.31 114 THR A O 1
ATOM 841 N N . VAL A 1 115 ? -32.316 9.802 40.680 1.00 81.75 115 VAL A N 1
ATOM 842 C CA . VAL A 1 115 ? -30.920 10.169 40.398 1.00 81.75 115 VAL A CA 1
ATOM 843 C C . VAL A 1 115 ? -30.160 8.961 39.855 1.00 81.75 115 VAL A C 1
ATOM 845 O O . VAL A 1 115 ? -29.369 9.112 38.923 1.00 81.75 115 VAL A O 1
ATOM 848 N N . PHE A 1 116 ? -30.424 7.773 40.405 1.00 82.56 116 PHE A N 1
ATOM 849 C CA . PHE A 1 116 ? -29.839 6.518 39.939 1.00 82.56 116 PHE A CA 1
ATOM 850 C C . PHE A 1 116 ? -30.356 6.132 38.551 1.00 82.56 116 PHE A C 1
ATOM 852 O O . PHE A 1 116 ? -29.533 5.866 37.679 1.00 82.56 116 PHE A O 1
ATOM 859 N N . ASP A 1 117 ? -31.659 6.272 38.294 1.00 81.50 117 ASP A N 1
ATOM 860 C CA . ASP A 1 117 ? -32.259 6.058 36.969 1.00 81.50 117 ASP A CA 1
ATOM 861 C C . ASP A 1 117 ? -31.628 6.982 35.912 1.00 81.50 117 ASP A C 1
ATOM 863 O O . ASP A 1 117 ? -31.300 6.578 34.794 1.00 81.50 117 ASP A O 1
ATOM 867 N N . GLN A 1 118 ? -31.407 8.257 36.260 1.00 85.25 118 GLN A N 1
ATOM 868 C CA . GLN A 1 118 ? -30.787 9.215 35.345 1.00 85.25 118 GLN A CA 1
ATOM 869 C C . GLN A 1 118 ? -29.299 8.914 35.110 1.00 85.25 118 GLN A C 1
ATOM 871 O O . GLN A 1 118 ? -28.785 9.157 34.014 1.00 85.25 118 GLN A O 1
ATOM 876 N N . ALA A 1 119 ? -28.593 8.412 36.126 1.00 84.62 119 ALA A N 1
ATOM 877 C CA . ALA A 1 119 ? -27.209 7.977 35.993 1.00 84.62 119 ALA A CA 1
ATOM 878 C C . ALA A 1 119 ? -27.102 6.728 35.103 1.00 84.62 119 ALA A C 1
ATOM 880 O O . ALA A 1 119 ? -26.292 6.731 34.176 1.00 84.62 119 ALA A O 1
ATOM 881 N N . ALA A 1 120 ? -27.960 5.727 35.315 1.00 83.75 120 ALA A N 1
ATOM 882 C CA . ALA A 1 120 ? -28.045 4.523 34.491 1.00 83.75 120 ALA A CA 1
ATOM 883 C C . ALA A 1 120 ? -28.381 4.856 33.027 1.00 83.75 120 ALA A C 1
ATOM 885 O O . ALA A 1 120 ? -27.719 4.372 32.111 1.00 83.75 120 ALA A O 1
ATOM 886 N N . GLY A 1 121 ? -29.323 5.776 32.787 1.00 85.62 121 GLY A N 1
ATOM 887 C CA . GLY A 1 121 ? -29.633 6.259 31.437 1.00 85.62 121 GLY A CA 1
ATOM 888 C C . GLY A 1 121 ? -28.431 6.902 30.732 1.00 85.62 121 GLY A C 1
ATOM 889 O O . GLY A 1 121 ? -28.141 6.582 29.581 1.00 85.62 121 GLY A O 1
ATOM 890 N N . LYS A 1 122 ? -27.670 7.758 31.430 1.00 90.00 122 LYS A N 1
ATOM 891 C CA . LYS A 1 122 ? -26.446 8.372 30.876 1.00 90.00 122 LYS A CA 1
ATOM 892 C C . LYS A 1 122 ? -25.340 7.351 30.606 1.00 90.00 122 LYS A C 1
ATOM 894 O O . LYS A 1 122 ? -24.576 7.535 29.661 1.00 90.00 122 LYS A O 1
ATOM 899 N N . LEU A 1 123 ? -25.239 6.314 31.436 1.00 89.00 123 LEU A N 1
ATOM 900 C CA . LEU A 1 123 ? -24.309 5.202 31.239 1.00 89.00 123 LEU A CA 1
ATOM 901 C C . LEU A 1 123 ? -24.647 4.423 29.968 1.00 89.00 123 LEU A C 1
ATOM 903 O O . LEU A 1 123 ? -23.768 4.255 29.127 1.00 89.00 123 LEU A O 1
ATOM 907 N N . ARG A 1 124 ? -25.922 4.073 29.765 1.00 88.25 124 ARG A N 1
ATOM 908 C CA . ARG A 1 124 ? -26.402 3.414 28.537 1.00 88.25 124 ARG A CA 1
ATOM 909 C C . ARG A 1 124 ? -26.175 4.271 27.287 1.00 88.25 124 ARG A C 1
ATOM 911 O O . ARG A 1 124 ? -25.669 3.775 26.282 1.00 88.25 124 ARG A O 1
ATOM 918 N N . ASP A 1 125 ? -26.446 5.577 27.359 1.00 90.50 125 ASP A N 1
ATOM 919 C CA . ASP A 1 125 ? -26.134 6.522 26.273 1.00 90.50 125 ASP A CA 1
ATOM 920 C C . ASP A 1 125 ? -24.625 6.592 25.974 1.00 90.50 125 ASP A C 1
ATOM 922 O O . ASP A 1 125 ? -24.209 6.746 24.819 1.00 90.50 125 ASP A O 1
ATOM 926 N N . GLY A 1 126 ? -23.800 6.513 27.022 1.00 89.12 126 GLY A N 1
ATOM 927 C CA . GLY A 1 126 ? -22.347 6.414 26.930 1.00 89.12 126 GLY A CA 1
ATOM 928 C C . GLY A 1 126 ? -21.912 5.134 26.221 1.00 89.12 126 GLY A C 1
ATOM 929 O O . GLY A 1 126 ? -21.140 5.215 25.266 1.00 89.12 126 GLY A O 1
ATOM 930 N N . SER A 1 127 ? -22.471 3.989 26.614 1.00 90.19 127 SER A N 1
ATOM 931 C CA . SER A 1 127 ? -22.232 2.684 25.984 1.00 90.19 127 SER A CA 1
ATOM 932 C C . SER A 1 127 ? -22.537 2.711 24.486 1.00 90.19 127 SER A C 1
ATOM 934 O O . SER A 1 127 ? -21.674 2.425 23.660 1.00 90.19 127 SER A O 1
ATOM 936 N N . ALA A 1 128 ? -23.706 3.228 24.100 1.00 89.56 128 ALA A N 1
ATOM 937 C CA . ALA A 1 128 ? -24.094 3.348 22.692 1.00 89.56 128 ALA A CA 1
ATOM 938 C C . ALA A 1 128 ? -23.214 4.327 21.879 1.00 89.56 128 ALA A C 1
ATOM 940 O O . ALA A 1 128 ? -23.209 4.324 20.642 1.00 89.56 128 ALA A O 1
ATOM 941 N N . ARG A 1 129 ? -22.496 5.247 22.538 1.00 91.88 129 ARG A N 1
ATOM 942 C CA . ARG A 1 129 ? -21.473 6.082 21.884 1.00 91.88 129 ARG A CA 1
ATOM 943 C C . ARG A 1 129 ? -20.169 5.316 21.703 1.00 91.88 129 ARG A C 1
ATOM 945 O O . ARG A 1 129 ? -19.559 5.467 20.648 1.00 91.88 129 ARG A O 1
ATOM 952 N N . VAL A 1 130 ? -19.768 4.530 22.699 1.00 91.94 130 VAL A N 1
ATOM 953 C CA . VAL A 1 130 ? -18.584 3.664 22.645 1.00 91.94 130 VAL A CA 1
ATOM 954 C C . VAL A 1 130 ? -18.709 2.662 21.497 1.00 91.94 130 VAL A C 1
ATOM 956 O O . VAL A 1 130 ? -17.792 2.591 20.682 1.00 91.94 130 VAL A O 1
ATOM 959 N N . ASP A 1 131 ? -19.871 2.026 21.330 1.00 91.38 131 ASP A N 1
ATOM 960 C CA . ASP A 1 131 ? -20.122 1.088 20.222 1.00 91.38 131 ASP A CA 1
ATOM 961 C C . ASP A 1 131 ? -19.920 1.732 18.854 1.00 91.38 131 ASP A C 1
ATOM 963 O O . ASP A 1 131 ? -19.210 1.213 17.999 1.00 91.38 131 ASP A O 1
ATOM 967 N N . ARG A 1 132 ? -20.471 2.935 18.657 1.00 90.88 132 ARG A N 1
ATOM 968 C CA . ARG A 1 132 ? -20.309 3.662 17.390 1.00 90.88 132 ARG A CA 1
ATOM 969 C C . ARG A 1 132 ? -18.858 4.032 17.103 1.00 90.88 132 ARG A C 1
ATOM 971 O O . ARG A 1 132 ? -18.467 4.109 15.939 1.00 90.88 132 ARG A O 1
ATOM 978 N N . VAL A 1 133 ? -18.066 4.308 18.139 1.00 93.62 133 VAL A N 1
ATOM 979 C CA . VAL A 1 133 ? -16.627 4.541 17.976 1.00 93.62 133 VAL A CA 1
ATOM 980 C C . VAL A 1 133 ? -15.933 3.235 17.597 1.00 93.62 133 VAL A C 1
ATOM 982 O O . VAL A 1 133 ? -15.150 3.247 16.650 1.00 93.62 133 VAL A O 1
ATOM 985 N N . ALA A 1 134 ? -16.254 2.124 18.264 1.00 92.44 134 ALA A N 1
ATOM 986 C CA . ALA A 1 134 ? -15.710 0.806 17.950 1.00 92.44 134 ALA A CA 1
ATOM 987 C C . ALA A 1 134 ? -16.011 0.393 16.494 1.00 92.44 134 ALA A C 1
ATOM 989 O O . ALA A 1 134 ? -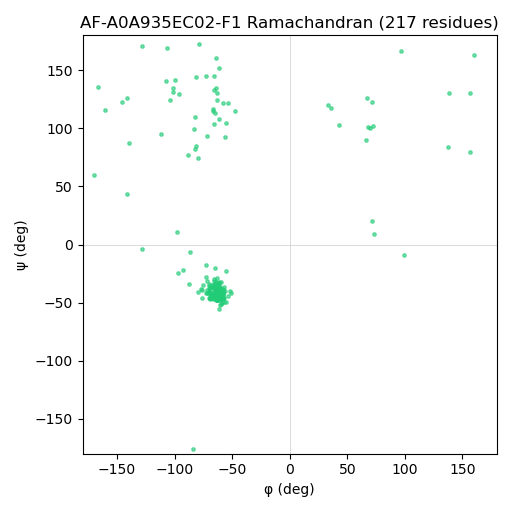15.086 0.044 15.759 1.00 92.44 134 ALA A O 1
ATOM 990 N N . ASP A 1 135 ? -17.250 0.571 16.025 1.00 91.19 135 ASP A N 1
ATOM 991 C CA . ASP A 1 135 ? -17.646 0.346 14.626 1.00 91.19 135 ASP A CA 1
ATOM 992 C C . ASP A 1 135 ? -16.831 1.210 13.648 1.00 91.19 135 ASP A C 1
ATOM 994 O O . ASP A 1 135 ? -16.364 0.749 12.600 1.00 91.19 135 ASP A O 1
ATOM 998 N N . GLY A 1 136 ? -16.621 2.484 13.996 1.00 92.38 136 GLY A N 1
ATOM 999 C CA . GLY A 1 136 ? -15.783 3.393 13.217 1.00 92.38 136 GLY A CA 1
ATOM 1000 C C . GLY A 1 136 ? -14.333 2.911 13.126 1.00 92.38 136 GLY A C 1
ATOM 1001 O O . GLY A 1 136 ? -13.743 2.911 12.042 1.00 92.38 136 GLY A O 1
ATOM 1002 N N . MET A 1 137 ? -13.762 2.452 14.242 1.00 93.25 137 MET A N 1
ATOM 1003 C CA . MET A 1 137 ? -12.407 1.895 14.288 1.00 93.25 137 MET A CA 1
ATOM 1004 C C . MET A 1 137 ? -12.293 0.621 13.452 1.00 93.25 137 MET A C 1
ATOM 1006 O O . MET A 1 137 ? -11.320 0.477 12.706 1.00 93.25 137 MET A O 1
ATOM 1010 N N . HIS A 1 138 ? -13.303 -0.247 13.501 1.00 93.62 138 HIS A N 1
ATOM 1011 C CA . HIS A 1 138 ? -13.387 -1.440 12.667 1.00 93.62 138 HIS A CA 1
ATOM 1012 C C . HIS A 1 138 ? -13.355 -1.087 11.171 1.00 93.62 138 HIS A C 1
ATOM 1014 O O . HIS A 1 138 ? -12.568 -1.650 10.399 1.00 93.62 138 HIS A O 1
ATOM 1020 N N . GLY A 1 139 ? -14.148 -0.093 10.754 1.00 94.50 139 GLY A N 1
ATOM 1021 C CA . GLY A 1 139 ? -14.171 0.393 9.372 1.00 94.50 139 GLY A CA 1
ATOM 1022 C C . GLY A 1 139 ? -12.816 0.934 8.899 1.00 94.50 139 GLY A C 1
ATOM 1023 O O . GLY A 1 139 ? -12.349 0.601 7.801 1.00 94.50 139 GLY A O 1
ATOM 1024 N N . VAL A 1 140 ? -12.134 1.716 9.741 1.00 95.75 140 VAL A N 1
ATOM 1025 C CA . VAL A 1 140 ? -10.788 2.230 9.434 1.00 95.75 140 VAL A CA 1
ATOM 1026 C C . VAL A 1 140 ? -9.767 1.091 9.370 1.00 95.75 140 VAL A C 1
ATOM 1028 O O . VAL A 1 140 ? -8.969 1.039 8.434 1.00 95.75 140 VAL A O 1
ATOM 1031 N N . ALA A 1 141 ? -9.807 0.135 10.302 1.00 96.00 141 ALA A N 1
ATOM 1032 C CA . ALA A 1 141 ? -8.911 -1.021 10.304 1.00 96.00 141 ALA A CA 1
ATOM 1033 C C . ALA A 1 141 ? -9.076 -1.892 9.045 1.00 96.00 141 ALA A C 1
ATOM 1035 O O . ALA A 1 141 ? -8.088 -2.374 8.479 1.00 96.00 141 ALA A O 1
ATOM 1036 N N . SER A 1 142 ? -10.315 -2.074 8.582 1.00 95.94 142 SER A N 1
ATOM 1037 C CA . SER A 1 142 ? -10.624 -2.767 7.328 1.00 95.94 142 SER A CA 1
ATOM 1038 C C . SER A 1 142 ? -10.037 -2.028 6.122 1.00 95.94 142 SER A C 1
ATOM 1040 O O . SER A 1 142 ? -9.303 -2.620 5.327 1.00 95.94 142 SER A O 1
ATOM 1042 N N . THR A 1 143 ? -10.244 -0.710 6.053 1.00 97.38 143 THR A N 1
ATOM 1043 C CA . THR A 1 143 ? -9.693 0.148 4.991 1.00 97.38 143 THR A CA 1
ATOM 1044 C C . THR A 1 143 ? -8.164 0.090 4.953 1.00 97.38 143 THR A C 1
ATOM 1046 O O . THR A 1 143 ? -7.571 -0.057 3.888 1.00 97.38 143 THR A O 1
ATOM 1049 N N . LEU A 1 144 ? -7.502 0.139 6.113 1.00 96.69 144 LEU A N 1
ATOM 1050 C CA . LEU A 1 144 ? -6.045 0.018 6.209 1.00 96.69 144 LEU A CA 1
ATOM 1051 C C . LEU A 1 144 ? -5.539 -1.357 5.762 1.00 96.69 144 LEU A C 1
ATOM 1053 O O . LEU A 1 144 ? -4.486 -1.454 5.136 1.00 96.69 144 LEU A O 1
ATOM 1057 N N . THR A 1 145 ? -6.296 -2.419 6.038 1.00 95.25 145 THR A N 1
ATOM 1058 C CA . THR A 1 145 ? -5.957 -3.774 5.576 1.00 95.25 145 THR A CA 1
ATOM 1059 C C . THR A 1 145 ? -6.044 -3.871 4.054 1.00 95.25 145 THR A C 1
ATOM 1061 O O . THR A 1 145 ? -5.136 -4.404 3.418 1.00 95.25 145 THR A O 1
ATOM 1064 N N . GLN A 1 146 ? -7.100 -3.311 3.459 1.00 96.75 146 GLN A N 1
ATOM 1065 C CA . GLN A 1 146 ? -7.249 -3.235 2.004 1.00 96.75 146 GLN A CA 1
ATOM 1066 C C . GLN A 1 146 ? -6.127 -2.411 1.370 1.00 96.75 146 GLN A C 1
ATOM 1068 O O . GLN A 1 146 ? -5.504 -2.864 0.413 1.00 96.75 146 GLN A O 1
ATOM 1073 N N . LEU A 1 147 ? -5.808 -1.252 1.954 1.00 96.12 147 LEU A N 1
ATOM 1074 C CA . LEU A 1 147 ? -4.692 -0.417 1.521 1.00 96.12 147 LEU A CA 1
ATOM 1075 C C . LEU A 1 147 ? -3.366 -1.187 1.566 1.00 96.12 147 LEU A C 1
ATOM 1077 O O . LEU A 1 147 ? -2.604 -1.136 0.606 1.00 96.12 147 LEU A O 1
ATOM 1081 N N . GLY A 1 148 ? -3.102 -1.945 2.635 1.00 95.56 148 GLY A N 1
ATOM 1082 C CA . GLY A 1 148 ? -1.929 -2.821 2.728 1.00 95.56 148 GLY A CA 1
ATOM 1083 C C . GLY A 1 148 ? -1.862 -3.856 1.597 1.00 95.56 148 GLY A C 1
ATOM 1084 O O . GLY A 1 148 ? -0.785 -4.102 1.048 1.00 95.56 148 GLY A O 1
ATOM 1085 N N . GLY A 1 149 ? -3.010 -4.411 1.198 1.00 95.31 149 GLY A N 1
ATOM 1086 C CA . GLY A 1 149 ? -3.141 -5.279 0.025 1.00 95.31 149 GLY A CA 1
ATOM 1087 C C . GLY A 1 1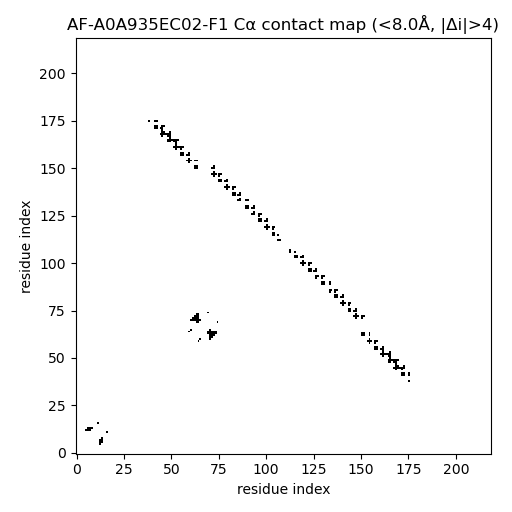49 ? -2.767 -4.569 -1.277 1.00 95.31 149 GLY A C 1
ATOM 1088 O O . GLY A 1 149 ? -1.839 -5.004 -1.961 1.00 95.31 149 GLY A O 1
ATOM 1089 N N . SER A 1 150 ? -3.404 -3.430 -1.569 1.00 97.31 150 SER A N 1
ATOM 1090 C CA . SER A 1 150 ? -3.121 -2.623 -2.767 1.00 97.31 150 SER A CA 1
ATOM 1091 C C . SER A 1 150 ? -1.661 -2.168 -2.845 1.00 97.31 150 SER A C 1
ATOM 1093 O O . SER A 1 150 ? -1.063 -2.183 -3.918 1.00 97.31 150 SER A O 1
ATOM 1095 N N . LEU A 1 151 ? -1.056 -1.793 -1.712 1.00 96.44 151 LEU A N 1
ATOM 1096 C CA . LEU A 1 151 ? 0.364 -1.435 -1.638 1.00 96.44 151 LEU A CA 1
ATOM 1097 C C . LEU A 1 151 ? 1.264 -2.629 -1.980 1.00 96.44 151 LEU A C 1
ATOM 1099 O O . LEU A 1 151 ? 2.273 -2.462 -2.663 1.00 96.44 151 LEU A O 1
ATOM 1103 N N . GLY A 1 152 ? 0.896 -3.833 -1.531 1.00 96.00 152 GLY A N 1
ATOM 1104 C CA . GLY A 1 152 ? 1.602 -5.065 -1.875 1.00 96.00 152 GLY A CA 1
ATOM 1105 C C . GLY A 1 152 ? 1.545 -5.382 -3.369 1.00 96.00 152 GLY A C 1
ATOM 1106 O O . GLY A 1 152 ? 2.572 -5.710 -3.962 1.00 96.00 152 GLY A O 1
ATOM 1107 N N . GLU A 1 153 ? 0.374 -5.237 -3.987 1.00 97.31 153 GLU A N 1
ATOM 1108 C CA . GLU A 1 153 ? 0.197 -5.426 -5.432 1.00 97.31 153 GLU A CA 1
ATOM 1109 C C . GLU A 1 153 ? 0.987 -4.391 -6.241 1.00 97.31 153 GLU A C 1
ATOM 1111 O O . GLU A 1 153 ? 1.724 -4.754 -7.159 1.00 97.31 153 GLU A O 1
ATOM 1116 N N . ALA A 1 154 ? 0.904 -3.112 -5.860 1.00 97.12 154 ALA A N 1
ATOM 1117 C CA . ALA A 1 154 ? 1.645 -2.032 -6.507 1.00 97.12 154 ALA A CA 1
ATOM 1118 C C . ALA A 1 154 ? 3.163 -2.255 -6.435 1.00 97.12 154 ALA A C 1
ATOM 1120 O O . ALA A 1 154 ? 3.868 -2.079 -7.429 1.00 97.12 154 ALA A O 1
ATOM 1121 N N . ALA A 1 155 ? 3.671 -2.695 -5.283 1.00 96.75 155 ALA A N 1
ATOM 1122 C CA . ALA A 1 155 ? 5.078 -3.036 -5.123 1.00 96.75 155 ALA A CA 1
ATOM 1123 C C . ALA A 1 155 ? 5.494 -4.241 -5.979 1.00 96.75 155 ALA A C 1
ATOM 1125 O O . ALA A 1 155 ? 6.573 -4.227 -6.568 1.00 96.75 155 ALA A O 1
ATOM 1126 N N . GLY A 1 156 ? 4.641 -5.265 -6.086 1.00 96.81 156 GLY A N 1
ATOM 1127 C CA . GLY A 1 156 ? 4.866 -6.397 -6.987 1.00 96.81 156 GLY A CA 1
ATOM 1128 C C . GLY A 1 156 ? 4.962 -5.954 -8.448 1.00 96.81 156 GLY A C 1
ATOM 1129 O O . GLY A 1 156 ? 5.904 -6.329 -9.146 1.00 96.81 156 GLY A O 1
ATOM 1130 N N . GLY A 1 157 ? 4.046 -5.085 -8.885 1.00 97.69 157 GLY A N 1
ATOM 1131 C CA . GLY A 1 157 ? 4.075 -4.489 -10.221 1.00 97.69 157 GLY A CA 1
ATOM 1132 C C . GLY A 1 157 ? 5.336 -3.659 -10.479 1.00 97.69 157 GLY A C 1
ATOM 1133 O O . GLY A 1 157 ? 5.951 -3.789 -11.536 1.00 97.69 157 GLY A O 1
ATOM 1134 N N . LEU A 1 158 ? 5.763 -2.858 -9.498 1.00 97.50 158 LEU A N 1
ATOM 1135 C CA . LEU A 1 158 ? 6.998 -2.073 -9.573 1.00 97.50 158 LEU A CA 1
ATOM 1136 C C . LEU A 1 158 ? 8.250 -2.949 -9.653 1.00 97.50 158 LEU A C 1
ATOM 1138 O O . LEU A 1 158 ? 9.123 -2.648 -10.460 1.00 97.50 158 LEU A O 1
ATOM 1142 N N . ARG A 1 159 ? 8.342 -4.037 -8.875 1.00 97.12 159 ARG A N 1
ATOM 1143 C CA . ARG A 1 159 ? 9.468 -4.980 -8.988 1.00 97.12 159 ARG A CA 1
ATOM 1144 C C . ARG A 1 159 ? 9.527 -5.615 -10.365 1.00 97.12 159 ARG A C 1
ATOM 1146 O O . ARG A 1 159 ? 10.578 -5.572 -10.981 1.00 97.12 159 ARG A O 1
ATOM 1153 N N . ASN A 1 160 ? 8.396 -6.100 -10.875 1.00 97.62 160 ASN A N 1
ATOM 1154 C CA . ASN A 1 160 ? 8.347 -6.706 -12.203 1.00 97.62 160 ASN A CA 1
ATOM 1155 C C . ASN A 1 160 ? 8.743 -5.707 -13.305 1.00 97.62 160 ASN A C 1
ATOM 1157 O O . ASN A 1 160 ? 9.507 -6.030 -14.209 1.00 97.62 160 ASN A O 1
ATOM 1161 N N . ALA A 1 161 ? 8.253 -4.466 -13.223 1.00 96.94 161 ALA A N 1
ATOM 1162 C CA . ALA A 1 161 ? 8.694 -3.404 -14.123 1.00 96.94 161 ALA A CA 1
ATOM 1163 C C . ALA A 1 161 ? 10.199 -3.121 -13.968 1.00 96.94 161 ALA A C 1
ATOM 1165 O O . ALA A 1 161 ? 10.890 -2.918 -14.964 1.00 96.94 161 ALA A O 1
ATOM 1166 N N . GLY A 1 162 ? 10.708 -3.140 -12.735 1.00 97.19 162 GLY A N 1
ATOM 1167 C CA . GLY A 1 162 ? 12.122 -2.984 -12.412 1.00 97.19 162 GLY A CA 1
ATOM 1168 C C . GLY A 1 162 ? 13.011 -4.054 -13.042 1.00 97.19 162 GLY A C 1
ATOM 1169 O O . GLY A 1 162 ? 14.014 -3.707 -13.671 1.00 97.19 162 GLY A O 1
ATOM 1170 N N . ASP A 1 163 ? 12.597 -5.317 -12.951 1.00 97.31 163 ASP A N 1
ATOM 1171 C CA . ASP A 1 163 ? 13.272 -6.466 -13.557 1.00 97.31 163 ASP A CA 1
ATOM 1172 C C . ASP A 1 163 ? 13.324 -6.301 -15.083 1.00 97.31 163 ASP A C 1
ATOM 1174 O O . ASP A 1 163 ? 14.402 -6.289 -15.675 1.00 97.31 163 ASP A O 1
ATOM 1178 N N . HIS A 1 164 ? 12.180 -6.032 -15.727 1.00 97.25 164 HIS A N 1
ATOM 1179 C CA . HIS A 1 164 ? 12.119 -5.836 -17.180 1.00 97.25 164 HIS A CA 1
ATOM 1180 C C . HIS A 1 164 ? 12.964 -4.660 -17.677 1.00 97.25 164 HIS A C 1
ATOM 1182 O O . HIS A 1 164 ? 13.593 -4.745 -18.736 1.00 97.25 164 HIS A O 1
ATOM 1188 N N . LEU A 1 165 ? 12.983 -3.548 -16.939 1.00 96.00 165 LEU A N 1
ATOM 1189 C CA . LEU A 1 165 ? 13.833 -2.408 -17.269 1.00 96.00 165 LEU A CA 1
ATOM 1190 C C . LEU A 1 165 ? 15.308 -2.784 -17.109 1.00 96.00 165 LEU A C 1
ATOM 1192 O O . LEU A 1 165 ? 16.098 -2.541 -18.014 1.00 96.00 165 LEU A O 1
ATOM 1196 N N . THR A 1 166 ? 15.684 -3.443 -16.017 1.00 95.81 166 THR A N 1
ATOM 1197 C CA . THR A 1 166 ? 17.065 -3.892 -15.788 1.00 95.81 166 THR A CA 1
ATOM 1198 C C . THR A 1 166 ? 17.537 -4.849 -16.887 1.00 95.81 166 THR A C 1
ATOM 1200 O O . THR A 1 166 ? 18.619 -4.655 -17.452 1.00 95.81 166 THR A O 1
ATOM 1203 N N . ASP A 1 167 ? 16.707 -5.816 -17.271 1.00 95.88 167 ASP A N 1
ATOM 1204 C CA . ASP A 1 167 ? 16.972 -6.754 -18.365 1.00 95.88 167 ASP A CA 1
ATOM 1205 C C . ASP A 1 167 ? 17.105 -6.037 -19.713 1.00 95.88 167 ASP A C 1
ATOM 1207 O O . ASP A 1 167 ? 18.023 -6.301 -20.492 1.00 95.88 167 ASP A O 1
ATOM 1211 N N . THR A 1 168 ? 16.236 -5.062 -19.985 1.00 94.44 168 THR A N 1
ATOM 1212 C CA . THR A 1 168 ? 16.310 -4.258 -21.213 1.00 94.44 168 THR A CA 1
ATOM 1213 C C . THR A 1 168 ? 17.604 -3.444 -21.251 1.00 94.44 168 THR A C 1
ATOM 1215 O O . THR A 1 168 ? 18.322 -3.452 -22.250 1.00 94.44 168 THR A O 1
ATOM 1218 N N . GLY A 1 169 ? 17.947 -2.767 -20.154 1.00 92.69 169 GLY A N 1
ATOM 1219 C CA . GLY A 1 169 ? 19.149 -1.941 -20.066 1.00 92.69 169 GLY A CA 1
ATOM 1220 C C . GLY A 1 169 ? 20.442 -2.753 -20.165 1.00 92.69 169 GLY A C 1
ATOM 1221 O O . GLY A 1 169 ? 21.397 -2.327 -20.817 1.00 92.69 169 GLY A O 1
ATOM 1222 N N . THR A 1 170 ? 20.477 -3.947 -19.569 1.00 91.69 170 THR A N 1
ATOM 1223 C CA . THR A 1 170 ? 21.605 -4.881 -19.705 1.00 91.69 170 THR A CA 1
ATOM 1224 C C . THR A 1 170 ? 21.704 -5.457 -21.114 1.00 91.69 170 THR A C 1
ATOM 1226 O O . THR A 1 170 ? 22.805 -5.485 -21.658 1.00 91.69 170 THR A O 1
ATOM 1229 N N . THR A 1 171 ? 20.583 -5.814 -21.744 1.00 92.94 171 THR A N 1
ATOM 1230 C CA . THR A 1 171 ? 20.548 -6.292 -23.136 1.00 92.94 171 THR A CA 1
ATOM 1231 C C . THR A 1 171 ? 21.091 -5.238 -24.099 1.00 92.94 171 THR A C 1
ATOM 1233 O O . THR A 1 171 ? 21.961 -5.544 -24.911 1.00 92.94 171 THR A O 1
ATOM 1236 N N . LEU A 1 172 ? 20.660 -3.978 -23.969 1.00 90.81 172 LEU A N 1
ATOM 1237 C CA . LEU A 1 172 ? 21.157 -2.871 -24.798 1.00 90.81 172 LEU A CA 1
ATOM 1238 C C . LEU A 1 172 ? 22.680 -2.702 -24.683 1.00 90.81 172 LEU A C 1
ATOM 1240 O O . LEU A 1 172 ? 23.360 -2.535 -25.694 1.00 90.81 172 LEU A O 1
ATOM 1244 N N . ARG A 1 173 ? 23.235 -2.819 -23.472 1.00 88.12 173 ARG A N 1
ATOM 1245 C CA . ARG A 1 173 ? 24.694 -2.796 -23.258 1.00 88.12 173 ARG A CA 1
ATOM 1246 C C . ARG A 1 173 ? 25.399 -4.070 -23.728 1.00 88.12 173 ARG A C 1
ATOM 1248 O O . ARG A 1 173 ? 26.564 -4.016 -24.103 1.00 88.12 173 ARG A O 1
ATOM 1255 N N . SER A 1 174 ? 24.726 -5.217 -23.730 1.00 87.25 174 SER A N 1
ATOM 1256 C CA . SER A 1 174 ? 25.299 -6.457 -24.261 1.00 87.25 174 SER A CA 1
ATOM 1257 C C . SER A 1 174 ? 25.449 -6.400 -25.780 1.00 87.25 174 SER A C 1
ATOM 1259 O O . SER A 1 174 ? 26.460 -6.860 -26.298 1.00 87.25 174 SER A O 1
ATOM 1261 N N . LEU A 1 175 ? 24.500 -5.779 -26.493 1.00 87.50 175 LEU A N 1
ATOM 1262 C CA . LEU A 1 175 ? 24.590 -5.562 -27.947 1.00 87.50 175 LEU A CA 1
ATOM 1263 C C . LEU A 1 175 ? 25.823 -4.729 -28.337 1.00 87.50 175 LEU A C 1
ATOM 1265 O O . LEU A 1 175 ? 26.410 -4.940 -29.393 1.00 87.50 175 LEU A O 1
ATOM 1269 N N . LEU A 1 176 ? 26.230 -3.816 -27.457 1.00 82.25 176 LEU A N 1
ATOM 1270 C CA . LEU A 1 176 ? 27.464 -3.035 -27.543 1.00 82.25 176 LEU A CA 1
ATOM 1271 C C . LEU A 1 176 ? 28.731 -3.857 -27.271 1.00 82.25 176 LEU A C 1
ATOM 1273 O O . LEU A 1 176 ? 29.762 -3.651 -27.909 1.00 82.25 176 LEU A O 1
ATOM 1277 N N . ALA A 1 177 ? 28.674 -4.769 -26.301 1.00 72.31 177 ALA A N 1
ATOM 1278 C CA . ALA A 1 177 ? 29.809 -5.613 -25.941 1.00 72.31 177 ALA A CA 1
ATOM 1279 C C . ALA A 1 177 ? 30.097 -6.690 -27.003 1.00 72.31 177 ALA A C 1
ATOM 1281 O O . ALA A 1 177 ? 31.259 -7.037 -27.210 1.00 72.31 177 ALA A O 1
ATOM 1282 N N . ASP A 1 178 ? 29.058 -7.172 -27.694 1.00 65.00 178 ASP A N 1
ATOM 1283 C CA . ASP A 1 178 ? 29.161 -8.179 -28.759 1.00 65.00 178 ASP A CA 1
ATOM 1284 C C . ASP A 1 178 ? 29.449 -7.592 -30.150 1.00 65.00 178 ASP A C 1
ATOM 1286 O O . ASP A 1 178 ? 29.731 -8.344 -31.086 1.00 65.00 178 ASP A O 1
ATOM 1290 N N . THR A 1 179 ? 29.447 -6.263 -30.324 1.00 56.56 179 THR A N 1
ATOM 1291 C CA . THR A 1 179 ? 30.003 -5.672 -31.549 1.00 56.56 179 THR A CA 1
ATOM 1292 C C . THR A 1 179 ? 31.515 -5.914 -31.584 1.00 56.56 179 THR A C 1
ATOM 1294 O O . THR A 1 179 ? 32.227 -5.396 -30.716 1.00 56.56 179 THR A O 1
ATOM 1297 N N . PRO A 1 180 ? 32.056 -6.667 -32.568 1.00 44.75 180 PRO A N 1
ATOM 1298 C CA . PRO A 1 180 ? 33.488 -6.887 -32.663 1.00 44.75 180 PRO A CA 1
ATOM 1299 C C . PRO A 1 180 ? 34.155 -5.531 -32.867 1.00 44.75 180 PRO A C 1
ATOM 1301 O O . PRO A 1 180 ? 34.057 -4.917 -33.928 1.00 44.75 180 PRO A O 1
ATOM 1304 N N . THR A 1 181 ? 34.828 -5.054 -31.822 1.00 43.56 181 THR A N 1
ATOM 1305 C CA . THR A 1 181 ? 35.725 -3.908 -31.906 1.00 43.56 181 THR A CA 1
ATOM 1306 C C . THR A 1 181 ? 36.747 -4.229 -32.991 1.00 43.56 181 THR A C 1
ATOM 1308 O O . THR A 1 181 ? 37.645 -5.050 -32.786 1.00 43.56 181 THR A O 1
ATOM 1311 N N . ALA A 1 182 ? 36.603 -3.611 -34.165 1.00 42.59 182 ALA A N 1
ATOM 1312 C CA . ALA A 1 182 ? 37.644 -3.619 -35.175 1.00 42.59 182 ALA A CA 1
ATOM 1313 C C . ALA A 1 182 ? 38.929 -3.106 -34.510 1.00 42.59 182 ALA A C 1
ATOM 1315 O O . ALA A 1 182 ? 38.958 -2.043 -33.888 1.00 42.59 182 ALA A O 1
ATOM 1316 N N . ALA A 1 183 ? 39.960 -3.944 -34.560 1.00 41.09 183 ALA A N 1
ATOM 1317 C CA . ALA A 1 183 ? 41.191 -3.823 -33.803 1.00 41.09 183 ALA A CA 1
ATOM 1318 C C . ALA A 1 183 ? 41.790 -2.407 -33.851 1.00 41.09 183 ALA A C 1
ATOM 1320 O O . ALA A 1 183 ? 42.297 -1.957 -34.878 1.00 41.09 183 ALA A O 1
ATOM 1321 N N . ARG A 1 184 ? 41.833 -1.731 -32.699 1.00 38.66 184 ARG A N 1
ATOM 1322 C CA . ARG A 1 184 ? 42.651 -0.530 -32.513 1.00 38.66 184 ARG A CA 1
ATOM 1323 C C . ARG A 1 184 ? 44.105 -0.944 -32.268 1.00 38.66 184 ARG A C 1
ATOM 1325 O O . ARG A 1 184 ? 44.601 -0.893 -31.144 1.00 38.66 184 ARG A O 1
ATOM 1332 N N . THR A 1 185 ? 44.806 -1.377 -33.316 1.00 37.72 185 THR A N 1
ATOM 1333 C CA . THR A 1 185 ? 46.272 -1.480 -33.300 1.00 37.72 185 THR A CA 1
ATOM 1334 C C . THR A 1 185 ? 46.882 -0.084 -33.340 1.00 37.72 185 THR A C 1
ATOM 1336 O O . THR A 1 185 ? 47.137 0.470 -34.403 1.00 37.72 185 THR A O 1
ATOM 1339 N N . THR A 1 186 ? 47.170 0.474 -32.168 1.00 36.94 186 THR A N 1
ATOM 1340 C CA . THR A 1 186 ? 48.205 1.504 -32.021 1.00 36.94 186 THR A CA 1
ATOM 1341 C C . THR A 1 186 ? 49.357 0.915 -31.220 1.00 36.94 186 THR A C 1
ATOM 1343 O O . THR A 1 186 ? 49.347 0.886 -29.990 1.00 36.94 186 THR A O 1
ATOM 1346 N N . THR A 1 187 ? 50.351 0.407 -31.944 1.00 38.72 187 THR A N 1
ATOM 1347 C CA . THR A 1 187 ? 51.679 0.088 -31.427 1.00 38.72 187 THR A CA 1
ATOM 1348 C C . THR A 1 187 ? 52.379 1.380 -31.008 1.00 38.72 187 THR A C 1
ATOM 1350 O O . THR A 1 187 ? 52.933 2.072 -31.855 1.00 38.72 187 THR A O 1
ATOM 1353 N N . THR A 1 188 ? 52.449 1.661 -29.703 1.00 38.09 188 THR A N 1
ATOM 1354 C CA . THR A 1 188 ? 53.477 2.568 -29.161 1.00 38.09 188 THR A CA 1
ATOM 1355 C C . THR A 1 188 ? 54.031 2.044 -27.832 1.00 38.09 188 THR A C 1
ATOM 1357 O O . THR A 1 188 ? 53.540 2.340 -26.752 1.00 38.09 188 THR A O 1
ATOM 1360 N N . ARG A 1 189 ? 55.061 1.201 -27.974 1.00 33.75 189 ARG A N 1
ATOM 1361 C CA . ARG A 1 189 ? 56.310 1.093 -27.190 1.00 33.75 189 ARG A CA 1
ATOM 1362 C C . ARG A 1 189 ? 56.278 1.350 -25.666 1.00 33.75 189 ARG A C 1
ATOM 1364 O O . ARG A 1 189 ? 56.123 2.467 -25.193 1.00 33.75 189 ARG A O 1
ATOM 1371 N N . ALA A 1 190 ? 56.622 0.301 -24.916 1.00 37.44 190 ALA A N 1
ATOM 1372 C CA . ALA A 1 190 ? 56.823 0.274 -23.465 1.00 37.44 190 ALA A CA 1
ATOM 1373 C C . ALA A 1 190 ? 58.114 0.957 -22.947 1.00 37.44 190 ALA A C 1
ATOM 1375 O O . ALA A 1 190 ? 59.173 0.794 -23.558 1.00 37.44 190 ALA A O 1
ATOM 1376 N N . ARG A 1 191 ? 58.031 1.589 -21.754 1.00 34.84 191 ARG A N 1
ATOM 1377 C CA . ARG A 1 191 ? 58.893 1.466 -20.528 1.00 34.84 191 ARG A CA 1
ATOM 1378 C C . ARG A 1 191 ? 58.741 2.707 -19.610 1.00 34.84 191 ARG A C 1
ATOM 1380 O O . ARG A 1 191 ? 58.444 3.771 -20.136 1.00 34.84 191 ARG A O 1
ATOM 1387 N N . PRO A 1 192 ? 59.144 2.674 -18.316 1.00 41.22 192 PRO A N 1
ATOM 1388 C CA . PRO A 1 192 ? 59.103 1.605 -17.311 1.00 41.22 192 PRO A CA 1
ATOM 1389 C C . PRO A 1 192 ? 58.450 2.057 -15.968 1.00 41.22 192 PRO A C 1
ATOM 1391 O O . PRO A 1 192 ? 58.200 3.229 -15.716 1.00 41.22 192 PRO A O 1
ATOM 1394 N N . LYS A 1 193 ? 58.216 1.080 -15.086 1.00 41.28 193 LYS A N 1
ATOM 1395 C CA . LYS A 1 193 ? 57.661 1.161 -13.718 1.00 41.28 193 LYS A CA 1
ATOM 1396 C C . LYS A 1 193 ? 58.574 1.916 -12.724 1.00 41.28 193 LYS A C 1
ATOM 1398 O O . LYS A 1 193 ? 59.777 1.654 -12.741 1.00 41.28 193 LYS A O 1
ATOM 1403 N N . PRO A 1 194 ? 58.029 2.674 -11.752 1.00 32.25 194 PRO A N 1
ATOM 1404 C CA . PRO A 1 194 ? 58.658 2.841 -10.443 1.00 32.25 194 PRO A CA 1
ATOM 1405 C C . PRO A 1 194 ? 57.886 2.080 -9.350 1.00 32.25 194 PRO A C 1
ATOM 1407 O O . PRO A 1 194 ? 56.660 2.002 -9.351 1.00 32.25 194 PRO A O 1
ATOM 1410 N N . ALA A 1 195 ? 58.644 1.471 -8.440 1.00 42.34 195 ALA A N 1
ATOM 1411 C CA . ALA A 1 195 ? 58.192 0.680 -7.295 1.00 42.34 195 ALA A CA 1
ATOM 1412 C C . ALA A 1 195 ? 57.731 1.575 -6.106 1.00 42.34 195 ALA A C 1
ATOM 1414 O O . ALA A 1 195 ? 57.890 2.796 -6.169 1.00 42.34 195 ALA A O 1
ATOM 1415 N N . PRO A 1 196 ? 57.143 0.999 -5.036 1.00 47.69 196 PRO A N 1
ATOM 1416 C CA . PRO A 1 196 ? 56.296 1.701 -4.073 1.00 47.69 196 PRO A CA 1
ATOM 1417 C C . PRO A 1 196 ? 57.116 2.448 -3.011 1.00 47.69 196 PRO A C 1
ATOM 1419 O O . PRO A 1 196 ? 58.141 1.948 -2.549 1.00 47.69 196 PRO A O 1
ATOM 1422 N N . LYS A 1 197 ? 56.644 3.625 -2.576 1.00 38.38 197 LYS A N 1
ATOM 1423 C CA . LYS A 1 197 ? 57.177 4.309 -1.387 1.00 38.38 197 LYS A CA 1
ATOM 1424 C C . LYS A 1 197 ? 56.256 4.113 -0.186 1.00 38.38 197 LYS A C 1
ATOM 1426 O O . LYS A 1 197 ? 55.044 4.264 -0.274 1.00 38.38 197 LYS A O 1
ATOM 1431 N N . ALA A 1 198 ? 56.911 3.735 0.905 1.00 34.56 198 ALA A N 1
ATOM 1432 C CA . ALA A 1 198 ? 56.388 3.351 2.200 1.00 34.56 198 ALA A CA 1
ATOM 1433 C C . ALA A 1 198 ? 55.601 4.456 2.923 1.00 34.56 198 ALA A C 1
ATOM 1435 O O . ALA A 1 198 ? 55.884 5.645 2.787 1.00 34.56 198 ALA A O 1
ATOM 1436 N N . ALA A 1 199 ? 54.659 4.010 3.753 1.00 42.53 199 ALA A N 1
ATOM 1437 C CA . ALA A 1 199 ? 54.024 4.789 4.808 1.00 42.53 199 ALA A CA 1
ATOM 1438 C C . ALA A 1 199 ? 55.027 5.212 5.898 1.00 42.53 199 ALA A C 1
ATOM 1440 O O . ALA A 1 199 ? 56.016 4.510 6.122 1.00 42.53 199 ALA A O 1
ATOM 1441 N N . PRO A 1 200 ? 54.696 6.233 6.702 1.00 42.41 200 PRO A N 1
ATOM 1442 C CA . PRO A 1 200 ? 55.051 6.257 8.108 1.00 42.41 200 PRO A CA 1
ATOM 1443 C C . PRO A 1 200 ? 53.848 5.868 8.981 1.00 42.41 200 PRO A C 1
ATOM 1445 O O . PRO A 1 200 ? 52.721 6.327 8.793 1.00 42.41 200 PRO A O 1
ATOM 1448 N N . LYS A 1 201 ? 54.125 4.992 9.947 1.00 35.38 201 LYS A N 1
ATOM 1449 C CA . LYS A 1 201 ? 53.223 4.500 10.990 1.00 35.38 201 LYS A CA 1
ATOM 1450 C C . LYS A 1 201 ? 53.486 5.265 12.299 1.00 35.38 201 LYS A C 1
ATOM 1452 O O . LYS A 1 201 ? 54.642 5.435 12.665 1.00 35.38 201 LYS A O 1
ATOM 1457 N N . ALA A 1 202 ? 52.388 5.561 13.003 1.00 35.47 202 ALA A N 1
ATOM 1458 C CA . ALA A 1 202 ? 52.198 5.711 14.459 1.00 35.47 202 ALA A CA 1
ATOM 1459 C C . ALA A 1 202 ? 52.763 6.921 15.237 1.00 35.47 202 ALA A C 1
ATOM 1461 O O . ALA A 1 202 ? 53.967 7.072 15.397 1.00 35.47 202 ALA A O 1
ATOM 1462 N N . ALA A 1 203 ? 51.846 7.635 15.904 1.00 33.22 203 ALA A N 1
ATOM 1463 C CA . ALA A 1 203 ? 51.632 7.610 17.368 1.00 33.22 203 ALA A CA 1
ATOM 1464 C C . ALA A 1 203 ? 50.205 8.166 17.633 1.00 33.22 203 ALA A C 1
ATOM 1466 O O . ALA A 1 203 ? 49.877 9.217 17.102 1.00 33.22 203 ALA A O 1
ATOM 1467 N N . ALA A 1 204 ? 49.211 7.443 18.166 1.00 33.72 204 ALA A N 1
ATOM 1468 C CA . ALA A 1 204 ? 49.043 6.793 19.476 1.00 33.72 204 ALA A CA 1
ATOM 1469 C C . ALA A 1 204 ? 48.794 7.773 20.644 1.00 33.72 204 ALA A C 1
ATOM 1471 O O . ALA A 1 204 ? 49.743 8.370 21.139 1.00 33.72 204 ALA A O 1
ATOM 1472 N N . ALA A 1 205 ? 47.521 7.871 21.067 1.00 37.28 205 ALA A N 1
ATOM 1473 C CA . ALA A 1 205 ? 46.967 8.095 22.424 1.00 37.28 205 ALA A CA 1
ATOM 1474 C C . ALA A 1 205 ? 45.553 8.701 22.262 1.00 37.28 205 ALA A C 1
ATOM 1476 O O . ALA A 1 205 ? 45.404 9.645 21.500 1.00 37.28 205 ALA A O 1
ATOM 1477 N N . GLY A 1 206 ? 44.447 8.274 22.868 1.00 33.66 206 GLY A N 1
ATOM 1478 C CA . GLY A 1 206 ? 44.047 7.198 23.779 1.00 33.66 206 GLY A CA 1
ATOM 1479 C C . GLY A 1 206 ? 42.498 7.204 23.743 1.00 33.66 206 GLY A C 1
ATOM 1480 O O . GLY A 1 206 ? 41.892 8.239 23.500 1.00 33.66 206 GLY A O 1
ATOM 1481 N N . SER A 1 207 ? 41.832 6.058 23.644 1.00 34.41 207 SER A N 1
ATOM 1482 C CA . SER A 1 207 ? 41.324 5.266 24.773 1.00 34.41 207 SER A CA 1
ATOM 1483 C C . SER A 1 207 ? 40.172 5.913 25.572 1.00 34.41 207 SER A C 1
ATOM 1485 O O . SER A 1 207 ? 40.422 6.696 26.475 1.00 34.41 207 SER A O 1
ATOM 1487 N N . VAL A 1 208 ? 38.953 5.434 25.276 1.00 40.19 208 VAL A N 1
ATOM 1488 C CA . VAL A 1 208 ? 37.892 4.970 26.204 1.00 40.19 208 VAL A CA 1
ATOM 1489 C C . VAL A 1 208 ? 37.176 5.972 27.137 1.00 40.19 208 VAL A C 1
ATOM 1491 O O . VAL A 1 208 ? 37.779 6.598 27.996 1.00 40.19 208 VAL A O 1
ATOM 1494 N N . GLY A 1 209 ? 35.837 5.957 27.043 1.00 35.97 209 GLY A N 1
ATOM 1495 C CA . GLY A 1 209 ? 34.857 6.431 28.037 1.00 35.97 209 GLY A CA 1
ATOM 1496 C C . GLY A 1 209 ? 33.534 6.771 27.335 1.00 35.97 209 GLY A C 1
ATOM 1497 O O . GLY A 1 209 ? 33.390 7.861 26.807 1.00 35.97 209 GLY A O 1
ATOM 1498 N N . SER A 1 210 ? 32.660 5.818 26.995 1.00 37.41 210 SER A N 1
ATOM 1499 C CA . SER A 1 210 ? 31.654 5.182 27.865 1.00 37.41 210 SER A CA 1
ATOM 1500 C C . SER A 1 210 ? 30.904 6.157 28.783 1.00 37.41 210 SER A C 1
ATOM 1502 O O . SER A 1 210 ? 31.440 6.566 29.801 1.00 37.41 210 SER A O 1
ATOM 1504 N N . ILE A 1 211 ? 29.665 6.468 28.380 1.00 47.47 211 ILE A N 1
ATOM 1505 C CA . ILE A 1 211 ? 28.410 6.472 29.159 1.00 47.47 211 ILE A CA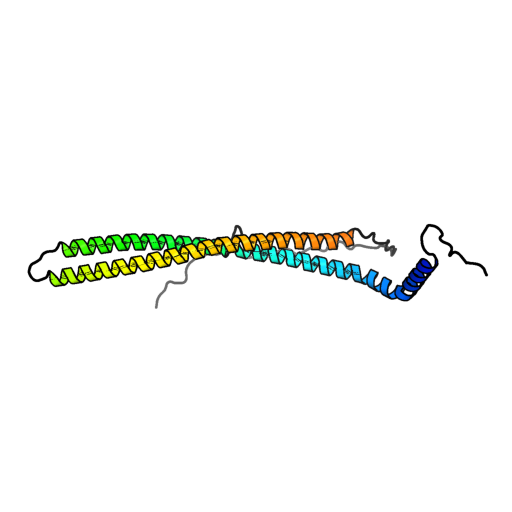 1
ATOM 1506 C C . ILE A 1 211 ? 28.512 6.845 30.650 1.00 47.47 211 ILE A C 1
ATOM 1508 O O . ILE A 1 211 ? 29.045 6.068 31.436 1.00 47.47 211 ILE A O 1
ATOM 1512 N N . GLY A 1 212 ? 27.813 7.917 31.042 1.00 43.28 212 GLY A N 1
ATOM 1513 C CA . GLY A 1 212 ? 27.301 8.100 32.407 1.00 43.28 212 GLY A CA 1
ATOM 1514 C C . GLY A 1 212 ? 27.466 9.518 32.955 1.00 43.28 212 GLY A C 1
ATOM 1515 O O . GLY A 1 212 ? 28.559 10.057 32.907 1.00 43.28 212 GLY A O 1
ATOM 1516 N N . GLU A 1 213 ? 26.377 10.065 33.502 1.00 49.09 213 GLU A N 1
ATOM 1517 C CA . GLU A 1 213 ? 26.320 11.240 34.394 1.00 49.09 213 GLU A CA 1
ATOM 1518 C C . GLU A 1 213 ? 26.630 12.627 33.806 1.00 49.09 213 GLU A C 1
ATOM 1520 O O . GLU A 1 213 ? 27.779 13.043 33.726 1.00 49.09 213 GLU A O 1
ATOM 1525 N N . LEU A 1 214 ? 25.569 13.395 33.507 1.00 43.34 214 LEU A N 1
ATOM 1526 C CA . LEU A 1 214 ? 25.489 14.832 33.843 1.00 43.34 214 LEU A CA 1
ATOM 1527 C C . LEU A 1 214 ? 24.074 15.397 33.611 1.00 43.34 214 LEU A C 1
ATOM 1529 O O . LEU A 1 214 ? 23.866 16.308 32.815 1.00 43.34 214 LEU A O 1
ATOM 1533 N N . LEU A 1 215 ? 23.081 14.838 34.310 1.00 49.31 215 LEU A N 1
ATOM 1534 C CA . LEU A 1 215 ? 21.766 15.473 34.490 1.00 49.31 215 LEU A CA 1
ATOM 1535 C C . LEU A 1 215 ? 21.223 15.246 35.913 1.00 49.31 215 LEU A C 1
ATOM 1537 O O . LEU A 1 215 ? 20.048 14.963 36.108 1.00 49.31 215 LEU A O 1
ATOM 1541 N N . GLU A 1 216 ? 22.086 15.400 36.916 1.00 49.91 216 GLU A N 1
ATOM 1542 C CA . GLU A 1 216 ? 21.658 15.601 38.302 1.00 49.91 216 GLU A CA 1
ATOM 1543 C C . GLU A 1 216 ? 22.637 16.542 39.014 1.00 49.91 216 GLU A C 1
ATOM 1545 O O . GLU A 1 216 ? 23.835 16.270 39.040 1.00 49.91 216 GLU A O 1
ATOM 1550 N N . GLN A 1 217 ? 22.080 17.640 39.538 1.00 48.62 217 GLN A N 1
ATOM 1551 C CA . GLN A 1 217 ? 22.573 18.674 40.470 1.00 48.62 217 GLN A CA 1
ATOM 1552 C C . GLN A 1 217 ? 22.113 20.042 39.934 1.00 48.62 217 GLN A C 1
ATOM 1554 O O . GLN A 1 217 ? 22.715 20.599 39.024 1.00 48.62 217 GLN A O 1
ATOM 1559 N N . SER A 1 218 ? 20.885 20.464 40.244 1.00 47.72 218 SER A N 1
ATOM 1560 C CA . SER A 1 218 ? 20.492 21.110 41.511 1.00 47.72 218 SER A CA 1
ATOM 1561 C C . SER A 1 218 ? 21.143 22.481 41.677 1.00 47.72 218 SER A C 1
ATOM 1563 O O . SER A 1 218 ? 22.228 22.576 42.238 1.00 47.72 218 SER A O 1
ATOM 1565 N N . ASP A 1 219 ? 20.448 23.509 41.193 1.00 46.03 219 ASP A N 1
ATOM 1566 C CA . ASP A 1 219 ? 19.976 24.649 41.996 1.00 46.03 219 ASP A CA 1
ATOM 1567 C C . ASP A 1 219 ? 18.734 25.253 41.312 1.00 46.03 219 ASP A C 1
ATOM 1569 O O . ASP A 1 219 ? 18.777 25.443 40.072 1.00 46.03 219 ASP A O 1
#

Mean predicted aligned error: 15.97 Å

pLDDT: mean 78.98, std 21.45, range [32.25, 97.69]